Protein 1WMA (pdb70)

Foldseek 3Di:
DFFAEAEFEPCLFFLNVLLQLVCQVVPRGAYEYEEQDVVSSVVSQVVSVVVVGHHHYAYADLLDLVRLVVVLVVCCVPPVAHAEYEADDFAADDPPDPDQPLVRLVVRLSCLQVSSVSNCVRHVVRHFFLGEYEYEFAVLLVVQLVQFPPVVVCQLPDLPHALVNLVVVSVVLSVCVVVVCNVVVGGDPDSSNVSSSNRLSVQLNVLVVCCVPVPVSQYAYHYEYLAFEDTPRRHDVTDHYSNSSNVLRSCRRPPPGPDPDDHSFYDYPVDGDDD

Solvent-accessible surface area: 12894 Å² total; per-residue (Å²): 171,52,100,93,0,0,0,0,2,25,0,30,110,21,26,0,16,1,0,0,32,36,0,31,144,116,25,92,33,38,5,0,0,0,0,152,51,74,96,155,0,95,61,3,14,112,87,0,83,97,70,64,22,94,10,86,54,38,61,5,36,11,62,68,76,146,12,0,104,52,0,57,53,32,0,129,183,88,20,56,0,0,13,4,0,0,8,21,20,26,44,34,60,112,150,96,50,128,39,76,78,51,62,29,0,72,46,3,2,103,12,1,0,38,1,7,55,36,0,1,79,21,0,28,100,22,5,56,78,64,0,8,1,0,0,10,3,10,65,95,0,40,180,6,2,166,74,6,25,107,118,12,35,126,93,0,90,30,141,111,11,53,17,115,99,0,28,40,25,0,64,75,0,16,104,4,10,141,138,68,34,22,107,184,79,13,6,7,68,56,7,49,0,0,0,8,0,0,3,1,1,0,1,56,4,12,4,68,64,19,65,102,133,64,173,62,39,126,14,12,0,1,1,0,6,10,23,140,5,93,27,98,75,42,15,110,174,4,98,34,22,40,89,80,0,0,85,5,0,10,72,2,1,54,9,70,94,124,25,168,27,22,46,12,62,5,0,15,85,109,169,82,65,144,24

Sequence (275 aa):
SGIHVALVTGGNKGIGLAIVRDLCRLFSGDVVLTARDVTTRGQAAVQQLQAEGLSPRFHQLDIDDLQSIRALRDFLRKEYGGLDVLVNNAGIAFKKVVAADDPTPFHIQAEVTMKTNFFGTRDVCTELLPLIKPQGRVVNVSSIMSVRRALKSCSPELQQKFRSETITEEELVGLMNKFVEDTKKGVHQKEGWPSSAYGVTKIGVTVLSRIHARRKKLLSSEEQQRRKKGDKILLNACCPGWVRTDMAGPKATKSPEEGAETPVYLALLPPPDDAAEEGGPHGQFVSEKRVEQW

Organism: Homo sapiens (NCBI:txid9606)

Structure (mmCIF, N/CA/C/O backbone):
data_1WMA
#
_entry.id   1WMA
#
_cell.length_a   54.450
_cell.length_b   55.350
_cell.length_c   95.930
_cell.angle_alpha   90.00
_cell.angle_beta   90.00
_cell.angle_gamma   90.00
#
_symmetry.space_group_name_H-M   'P 21 21 21'
#
loop_
_entity.id
_entity.type
_entity.pdbx_description
1 polymer 'Carbonyl reductase [NADPH] 1'
2 non-polymer 'SULFATE ION'
3 non-polymer 3-(4-AMINO-1-TERT-BUTYL-1H-PYRAZOLO[3,4-D]PYRIMIDIN-3-YL)PHENOL
4 non-polymer 'NADPH DIHYDRO-NICOTINAMIDE-ADENINE-DINUCLEOTIDE PHOSPHATE'
5 non-polymer 3,6,9,12,15,18,21,24-OCTAOXAHEXACOSAN-1-OL
6 non-polymer 3,6,9,12,15,18-HEXAOXAICOSANE-1,20-DIOL
7 water water
#
loop_
_atom_site.group_PDB
_atom_site.id
_atom_site.type_symbol
_atom_site.label_atom_id
_atom_site.label_alt_id
_atom_site.label_comp_id
_atom_site.label_asym_id
_atom_site.label_entity_id
_atom_site.label_seq_id
_atom_site.pdbx_PDB_ins_code
_atom_site.Cartn_x
_atom_site.Cartn_y
_atom_site.Cartn_z
_atom_site.occupancy
_atom_site.B_iso_or_equiv
_atom_site.auth_seq_id
_atom_site.auth_comp_id
_atom_site.auth_asym_id
_atom_site.auth_atom_id
_atom_site.pdbx_PDB_model_num
ATOM 1 N N . SER A 1 2 ? -4.313 0.220 22.485 1.00 38.25 2 SER A N 1
ATOM 2 C CA . SER A 1 2 ? -5.270 1.257 22.104 1.00 26.66 2 SER A CA 1
ATOM 3 C C . SER A 1 2 ? -4.798 2.643 22.471 1.00 22.67 2 SER A C 1
ATOM 4 O O . SER A 1 2 ? -5.476 3.541 21.973 1.00 24.40 2 SER A O 1
ATOM 7 N N . GLY A 1 3 ? -3.778 2.865 23.307 1.00 20.57 3 GLY A N 1
ATOM 8 C CA . GLY A 1 3 ? -3.423 4.238 23.697 1.00 20.81 3 GLY A CA 1
ATOM 9 C C . GLY A 1 3 ? -2.971 5.122 22.568 1.00 15.40 3 GLY A C 1
ATOM 10 O O . GLY A 1 3 ? -2.586 4.610 21.510 1.00 13.84 3 GLY A O 1
ATOM 11 N N . ILE A 1 4 ? -2.964 6.442 22.717 1.00 13.51 4 ILE A N 1
ATOM 12 C CA . ILE A 1 4 ? -2.485 7.312 21.655 1.00 12.14 4 ILE A CA 1
ATOM 13 C C . ILE A 1 4 ? -1.039 6.968 21.297 1.00 11.41 4 ILE A C 1
ATOM 14 O O . ILE A 1 4 ? -0.198 6.635 22.151 1.00 11.39 4 ILE A O 1
ATOM 19 N N . HIS A 1 5 ? -0.771 6.973 20.000 1.00 8.93 5 HIS A N 1
ATOM 20 C CA . HIS A 1 5 ? 0.590 6.686 19.507 1.00 8.51 5 HIS A CA 1
ATOM 21 C C . HIS A 1 5 ? 1.429 7.948 19.599 1.00 7.37 5 HIS A C 1
ATOM 22 O O . HIS A 1 5 ? 0.914 9.061 19.610 1.00 7.84 5 HIS A O 1
ATOM 29 N N . VAL A 1 6 ? 2.767 7.792 19.670 1.00 7.29 6 VAL A N 1
ATOM 30 C CA . VAL A 1 6 ? 3.662 8.935 19.780 1.00 6.62 6 VAL A CA 1
ATOM 31 C C . VAL A 1 6 ? 4.931 8.715 18.968 1.00 6.29 6 VAL A C 1
ATOM 32 O O . VAL A 1 6 ? 5.533 7.614 19.010 1.00 7.04 6 VAL A O 1
ATOM 36 N N . ALA A 1 7 ? 5.322 9.768 18.263 1.00 6.31 7 ALA A N 1
ATOM 37 C CA . ALA A 1 7 ? 6.575 9.835 17.504 1.00 5.75 7 ALA A CA 1
ATOM 38 C C . ALA A 1 7 ? 7.438 10.957 18.068 1.00 5.73 7 ALA A C 1
ATOM 39 O O . ALA A 1 7 ? 6.918 11.968 18.525 1.00 7.47 7 ALA A O 1
ATOM 41 N N . LEU A 1 8 ? 8.743 10.778 17.986 1.00 5.93 8 LEU A N 1
ATOM 42 C CA . LEU A 1 8 ? 9.666 11.800 18.532 1.00 6.13 8 LEU A CA 1
ATOM 43 C C . LEU A 1 8 ? 10.878 11.927 17.619 1.00 4.85 8 LEU A C 1
ATOM 44 O O . LEU A 1 8 ? 11.419 10.950 17.124 1.00 5.92 8 LEU A O 1
ATOM 49 N N . VAL A 1 9 ? 11.310 13.193 17.469 1.00 5.44 9 VAL A N 1
ATOM 50 C CA . VAL A 1 9 ? 12.485 13.532 16.657 1.00 4.86 9 VAL A CA 1
ATOM 51 C C . VAL A 1 9 ? 13.494 14.240 17.531 1.00 4.84 9 VAL A C 1
ATOM 52 O O . VAL A 1 9 ? 13.150 15.214 18.197 1.00 5.82 9 VAL A O 1
ATOM 56 N N . THR A 1 10 ? 14.752 13.775 17.494 1.00 5.30 10 THR A N 1
ATOM 57 C CA . THR A 1 10 ? 15.857 14.471 18.143 1.00 5.18 10 THR A CA 1
ATOM 58 C C . THR A 1 10 ? 16.446 15.504 17.179 1.00 5.41 10 THR A C 1
ATOM 59 O O . THR A 1 10 ? 16.428 15.358 15.948 1.00 5.38 10 THR A O 1
ATOM 63 N N . GLY A 1 11 ? 16.964 16.621 17.716 1.00 5.48 11 GLY A N 1
ATOM 64 C CA . GLY A 1 11 ? 17.447 17.701 16.857 1.00 5.27 11 GLY A CA 1
ATOM 65 C C . GLY A 1 11 ? 16.357 18.225 15.956 1.00 4.83 11 GLY A C 1
ATOM 66 O O . GLY A 1 11 ? 16.528 18.364 14.731 1.00 5.77 11 GLY A O 1
ATOM 67 N N . GLY A 1 12 ? 15.210 18.584 16.547 1.00 5.42 12 GLY A N 1
ATOM 68 C CA . GLY A 1 12 ? 14.026 18.956 15.786 1.00 5.93 12 GLY A CA 1
ATOM 69 C C . GLY A 1 12 ? 13.768 20.419 15.565 1.00 5.52 12 GLY A C 1
ATOM 70 O O . GLY A 1 12 ? 12.781 20.783 14.941 1.00 6.35 12 GLY A O 1
ATOM 71 N N . ASN A 1 13 ? 14.634 21.306 16.087 1.00 6.02 13 ASN A N 1
ATOM 72 C CA . ASN A 1 13 ? 14.335 22.731 16.014 1.00 5.68 13 ASN A CA 1
ATOM 73 C C . ASN A 1 13 ? 14.678 23.339 14.681 1.00 5.82 13 ASN A C 1
ATOM 74 O O . ASN A 1 13 ? 14.204 24.455 14.419 1.00 7.10 13 ASN A O 1
ATOM 79 N N . LYS A 1 14 ? 15.512 22.724 13.856 1.00 5.85 14 LYS A N 1
ATOM 80 C CA . LYS A 1 14 ? 15.896 23.321 12.573 1.00 5.77 14 LYS A CA 1
ATOM 81 C C . LYS A 1 14 ? 16.335 22.208 11.636 1.00 5.91 14 LYS A C 1
ATOM 82 O O . LYS A 1 14 ? 16.405 21.012 12.016 1.00 6.16 14 LYS A O 1
ATOM 88 N N . GLY A 1 15 ? 16.664 22.577 10.401 1.00 5.76 15 GLY A N 1
ATOM 89 C CA . GLY A 1 15 ? 17.245 21.658 9.459 1.00 5.55 15 GLY A CA 1
ATOM 90 C C . GLY A 1 15 ? 16.337 20.514 9.103 1.00 5.58 15 GLY A C 1
ATOM 91 O O . GLY A 1 15 ? 15.093 20.641 9.038 1.00 6.54 15 GLY A O 1
ATOM 92 N N . ILE A 1 16 ? 16.943 19.358 8.814 1.00 5.84 16 ILE A N 1
ATOM 93 C CA . ILE A 1 16 ? 16.169 18.165 8.442 1.00 5.42 16 ILE A CA 1
ATOM 94 C C . ILE A 1 16 ? 15.209 17.768 9.544 1.00 4.95 16 ILE A C 1
ATOM 95 O O . ILE A 1 16 ? 14.082 17.350 9.277 1.00 5.88 16 ILE A O 1
ATOM 100 N N . GLY A 1 17 ? 15.663 17.840 10.772 1.00 5.40 17 GLY A N 1
ATOM 101 C CA . GLY A 1 17 ? 14.813 17.416 11.904 1.00 5.40 17 GLY A CA 1
ATOM 102 C C . GLY A 1 17 ? 13.490 18.161 11.957 1.00 5.08 17 GLY A C 1
ATOM 103 O O . GLY A 1 17 ? 12.445 17.551 12.183 1.00 5.68 17 GLY A O 1
ATOM 104 N N . LEU A 1 18 ? 13.515 19.467 11.765 1.00 5.53 18 LEU A N 1
ATOM 105 C CA . LEU A 1 18 ? 12.287 20.265 11.734 1.00 5.10 18 LEU A CA 1
ATOM 106 C C . LEU A 1 18 ? 11.355 19.783 10.627 1.00 5.36 18 LEU A C 1
ATOM 107 O O . LEU A 1 18 ? 10.147 19.631 10.820 1.00 5.83 18 LEU A O 1
ATOM 112 N N . ALA A 1 19 ? 11.950 19.565 9.433 1.00 5.50 19 ALA A N 1
ATOM 113 C CA . ALA A 1 19 ? 11.137 19.106 8.320 1.00 5.66 19 ALA A CA 1
ATOM 114 C C . ALA A 1 19 ? 10.525 17.733 8.578 1.00 5.22 19 ALA A C 1
ATOM 115 O O . ALA A 1 19 ? 9.387 17.456 8.193 1.00 5.92 19 ALA A O 1
ATOM 117 N N . ILE A 1 20 ? 11.256 16.853 9.257 1.00 5.67 20 ILE A N 1
ATOM 118 C CA . ILE A 1 20 ? 10.728 15.555 9.647 1.00 5.41 20 ILE A CA 1
ATOM 119 C C . ILE A 1 20 ? 9.561 15.743 10.611 1.00 5.68 20 ILE A C 1
ATOM 120 O O . ILE A 1 20 ? 8.500 15.116 10.452 1.00 5.98 20 ILE A O 1
ATOM 125 N N . VAL A 1 21 ? 9.728 16.608 11.612 1.00 5.73 21 VAL A N 1
ATOM 126 C CA . VAL A 1 21 ? 8.622 16.858 12.560 1.00 5.82 21 VAL A CA 1
ATOM 127 C C . VAL A 1 21 ? 7.378 17.330 11.803 1.00 5.66 21 VAL A C 1
ATOM 128 O O . VAL A 1 21 ? 6.269 16.837 12.037 1.00 5.62 21 VAL A O 1
ATOM 132 N N . ARG A 1 22 ? 7.545 18.276 10.883 1.00 5.55 22 ARG A N 1
ATOM 133 C CA . ARG A 1 22 ? 6.414 18.803 10.159 1.00 5.89 22 ARG A CA 1
ATOM 134 C C . ARG A 1 22 ? 5.674 17.722 9.398 1.00 6.47 22 ARG A C 1
ATOM 135 O O . ARG A 1 22 ? 4.443 17.699 9.392 1.00 6.95 22 ARG A O 1
ATOM 143 N N . ASP A 1 23 ? 6.428 16.852 8.724 1.00 5.67 23 ASP A N 1
ATOM 144 C CA . ASP A 1 23 ? 5.786 15.793 7.968 1.00 5.96 23 ASP A CA 1
ATOM 145 C C . ASP A 1 23 ? 5.103 14.757 8.878 1.00 5.79 23 ASP A C 1
ATOM 146 O O . ASP A 1 23 ? 4.010 14.296 8.552 1.00 6.50 23 ASP A O 1
ATOM 151 N N . LEU A 1 24 ? 5.750 14.408 9.995 1.00 6.14 24 LEU A N 1
ATOM 152 C CA . LEU A 1 24 ? 5.066 13.529 10.928 1.00 5.89 24 LEU A CA 1
ATOM 153 C C . LEU A 1 24 ? 3.823 14.174 11.504 1.00 5.93 24 LEU A C 1
ATOM 154 O O . LEU A 1 24 ? 2.813 13.463 11.699 1.00 6.42 24 LEU A O 1
ATOM 159 N N . CYS A 1 25 ? 3.803 15.481 11.736 1.00 5.49 25 CYS A N 1
ATOM 160 C CA . CYS A 1 25 ? 2.566 16.087 12.212 1.00 6.08 25 CYS A CA 1
ATOM 161 C C . CYS A 1 25 ? 1.415 15.818 11.251 1.00 7.07 25 CYS A C 1
ATOM 162 O O . CYS A 1 25 ? 0.283 15.606 11.698 1.00 8.51 25 CYS A O 1
ATOM 165 N N . ARG A 1 26 ? 1.688 15.844 9.941 1.00 6.96 26 ARG A N 1
ATOM 166 C CA . ARG A 1 26 ? 0.615 15.609 8.997 1.00 7.30 26 ARG A CA 1
ATOM 167 C C . ARG A 1 26 ? 0.352 14.123 8.727 1.00 7.24 26 ARG A C 1
ATOM 168 O O . ARG A 1 26 ? -0.777 13.771 8.378 1.00 11.80 26 ARG A O 1
ATOM 176 N N . LEU A 1 27 ? 1.364 13.255 8.811 1.00 7.26 27 LEU A N 1
ATOM 177 C CA . LEU A 1 27 ? 1.261 11.884 8.347 1.00 7.89 27 LEU A CA 1
ATOM 178 C C . LEU A 1 27 ? 1.250 10.831 9.413 1.00 8.18 27 LEU A C 1
ATOM 179 O O . LEU A 1 27 ? 0.879 9.668 9.141 1.00 11.85 27 LEU A O 1
ATOM 184 N N . PHE A 1 28 ? 1.693 11.150 10.624 1.00 6.81 28 PHE A N 1
ATOM 185 C CA . PHE A 1 28 ? 1.734 10.166 11.714 1.00 6.94 28 PHE A CA 1
ATOM 186 C C . PHE A 1 28 ? 0.432 10.226 12.506 1.00 6.89 28 PHE A C 1
ATOM 187 O O . PHE A 1 28 ? 0.001 11.325 12.912 1.00 8.07 28 PHE A O 1
ATOM 195 N N . SER A 1 29 ? -0.211 9.083 12.707 1.00 7.75 29 SER A N 1
ATOM 196 C CA . SER A 1 29 ? -1.465 9.029 13.446 1.00 8.51 29 SER A CA 1
ATOM 197 C C . SER A 1 29 ? -1.233 8.981 14.948 1.00 8.36 29 SER A C 1
ATOM 198 O O . SER A 1 29 ? -1.170 7.926 15.542 1.00 13.38 29 SER A O 1
ATOM 201 N N . GLY A 1 30 ? -1.101 10.135 15.551 1.00 7.79 30 GLY A N 1
ATOM 202 C CA . GLY A 1 30 ? -0.824 10.289 16.975 1.00 7.65 30 GLY A CA 1
ATOM 203 C C . GLY A 1 30 ? -0.045 11.553 17.248 1.00 7.36 30 GLY A C 1
ATOM 204 O O . GLY A 1 30 ? 0.073 12.416 16.371 1.00 9.10 30 GLY A O 1
ATOM 205 N N . ASP A 1 31 ? 0.472 11.633 18.482 1.00 6.80 31 ASP A N 1
ATOM 206 C CA . ASP A 1 31 ? 1.216 12.852 18.862 1.00 6.88 31 ASP A CA 1
ATOM 207 C C . ASP A 1 31 ? 2.601 12.821 18.247 1.00 5.91 31 ASP A C 1
ATOM 208 O O . ASP A 1 31 ? 3.201 11.738 18.072 1.00 7.35 31 ASP A O 1
ATOM 216 N N . VAL A 1 32 ? 3.140 14.001 17.977 1.00 5.98 32 VAL A N 1
ATOM 217 C CA . VAL A 1 32 ? 4.494 14.170 17.511 1.00 5.80 32 VAL A CA 1
ATOM 218 C C . VAL A 1 32 ? 5.223 15.124 18.429 1.00 5.82 32 VAL A C 1
ATOM 219 O O . VAL A 1 32 ? 4.764 16.241 18.660 1.00 7.16 32 VAL A O 1
ATOM 223 N N . VAL A 1 33 ? 6.352 14.639 18.973 1.00 6.12 33 VAL A N 1
ATOM 224 C CA . VAL A 1 33 ? 7.150 15.413 19.924 1.00 5.91 33 VAL A CA 1
ATOM 225 C C . VAL A 1 33 ? 8.403 15.962 19.243 1.00 5.49 33 VAL A C 1
ATOM 226 O O . VAL A 1 33 ? 9.279 15.207 18.839 1.00 6.33 33 VAL A O 1
ATOM 230 N N . LEU A 1 34 ? 8.428 17.267 19.080 1.00 5.40 34 LEU A N 1
ATOM 231 C CA . LEU A 1 34 ? 9.633 18.003 18.685 1.00 5.40 34 LEU A CA 1
ATOM 232 C C . LEU A 1 34 ? 10.518 18.086 19.903 1.00 5.14 34 LEU A C 1
ATOM 233 O O . LEU A 1 34 ? 10.048 18.572 20.947 1.00 6.73 34 LEU A O 1
ATOM 238 N N . THR A 1 35 ? 11.778 17.636 19.808 1.00 5.56 35 THR A N 1
ATOM 239 C CA . THR A 1 35 ? 12.718 17.844 20.902 1.00 5.67 35 THR A CA 1
ATOM 240 C C . THR A 1 35 ? 13.871 18.719 20.425 1.00 5.20 35 THR A C 1
ATOM 241 O O . THR A 1 35 ? 14.186 18.785 19.243 1.00 6.27 35 THR A O 1
ATOM 245 N N . ALA A 1 36 ? 14.498 19.400 21.400 1.00 5.98 36 ALA A N 1
ATOM 246 C CA . ALA A 1 36 ? 15.596 20.283 21.093 1.00 5.96 36 ALA A CA 1
ATOM 247 C C . ALA A 1 36 ? 16.443 20.457 22.345 1.00 5.56 36 ALA A C 1
ATOM 248 O O . ALA A 1 36 ? 15.899 20.439 23.458 1.00 6.25 36 ALA A O 1
ATOM 250 N N . ARG A 1 37 ? 17.740 20.646 22.186 1.00 5.41 37 ARG A N 1
ATOM 251 C CA . ARG A 1 37 ? 18.601 20.822 23.351 1.00 5.63 37 ARG A CA 1
ATOM 252 C C . ARG A 1 37 ? 18.411 22.219 23.965 1.00 5.67 37 ARG A C 1
ATOM 253 O O . ARG A 1 37 ? 18.549 22.366 25.169 1.00 6.08 37 ARG A O 1
ATOM 261 N N . ASP A 1 38 ? 18.143 23.204 23.129 1.00 6.31 38 ASP A N 1
ATOM 262 C CA . ASP A 1 38 ? 17.918 24.581 23.528 1.00 6.11 38 ASP A CA 1
ATOM 263 C C . ASP A 1 38 ? 16.420 24.806 23.619 1.00 5.70 38 ASP A C 1
ATOM 264 O O . ASP A 1 38 ? 15.718 24.764 22.609 1.00 6.57 38 ASP A O 1
ATOM 269 N N . VAL A 1 39 ? 15.907 25.021 24.840 1.00 6.11 39 VAL A N 1
ATOM 270 C CA . VAL A 1 39 ? 14.463 25.152 25.046 1.00 6.53 39 VAL A CA 1
ATOM 271 C C . VAL A 1 39 ? 13.896 26.339 24.307 1.00 6.85 39 VAL A C 1
ATOM 272 O O . VAL A 1 39 ? 12.748 26.274 23.837 1.00 8.77 39 VAL A O 1
ATOM 279 N N A THR A 1 40 ? 14.677 27.412 24.216 0.50 6.71 40 THR A N 1
ATOM 280 N N B THR A 1 40 ? 14.615 27.461 24.173 0.50 7.55 40 THR A N 1
ATOM 281 C CA A THR A 1 40 ? 14.218 28.606 23.497 0.50 7.62 40 THR A CA 1
ATOM 282 C CA B THR A 1 40 ? 14.004 28.579 23.432 0.50 7.18 40 THR A CA 1
ATOM 283 C C A THR A 1 40 ? 14.060 28.307 22.015 0.50 7.16 40 THR A C 1
ATOM 284 C C B THR A 1 40 ? 13.989 28.288 21.936 0.50 6.42 40 THR A C 1
ATOM 285 O O A THR A 1 40 ? 13.024 28.628 21.405 0.50 9.90 40 THR A O 1
ATOM 286 O O B THR A 1 40 ? 12.991 28.628 21.272 0.50 6.34 40 THR A O 1
ATOM 293 N N . ARG A 1 41 ? 15.023 27.664 21.393 1.00 7.12 41 ARG A N 1
ATOM 294 C CA . ARG A 1 41 ? 14.952 27.325 19.955 1.00 6.86 41 ARG A CA 1
ATOM 295 C C . ARG A 1 41 ? 13.889 26.299 19.702 1.00 6.46 41 ARG A C 1
ATOM 296 O O . ARG A 1 41 ? 13.191 26.355 18.677 1.00 6.63 41 ARG A O 1
ATOM 304 N N . GLY A 1 42 ? 13.701 25.347 20.607 1.00 6.74 42 GLY A N 1
ATOM 305 C CA . GLY A 1 42 ? 12.670 24.350 20.458 1.00 6.76 42 GLY A CA 1
ATOM 306 C C . GLY A 1 42 ? 11.288 24.934 20.511 1.00 7.16 42 GLY A C 1
ATOM 307 O O . GLY A 1 42 ? 10.433 24.625 19.664 1.00 7.59 42 GLY A O 1
ATOM 308 N N . GLN A 1 43 ? 11.026 25.800 21.492 1.00 7.33 43 GLN A N 1
ATOM 309 C CA . GLN A 1 43 ? 9.725 26.468 21.565 1.00 7.29 43 GLN A CA 1
ATOM 310 C C . GLN A 1 43 ? 9.463 27.363 20.387 1.00 7.34 43 GLN A C 1
ATOM 311 O O . GLN A 1 43 ? 8.330 27.448 19.898 1.00 8.41 43 GLN A O 1
ATOM 321 N N . ALA A 1 44 ? 10.486 28.032 19.878 1.00 7.41 44 ALA A N 1
ATOM 322 C CA . ALA A 1 44 ? 10.304 28.863 18.681 1.00 7.65 44 ALA A CA 1
ATOM 323 C C . ALA A 1 44 ? 9.916 28.020 17.499 1.00 7.75 44 ALA A C 1
ATOM 324 O O . ALA A 1 44 ? 9.090 28.426 16.684 1.00 8.82 44 ALA A O 1
ATOM 326 N N . ALA A 1 45 ? 10.521 26.827 17.376 1.00 7.04 45 ALA A N 1
ATOM 327 C CA . ALA A 1 45 ? 10.189 25.963 16.249 1.00 7.36 45 ALA A CA 1
ATOM 328 C C . ALA A 1 45 ? 8.763 25.454 16.368 1.00 7.12 45 ALA A C 1
ATOM 329 O O . ALA A 1 45 ? 8.046 25.364 15.371 1.00 7.83 45 ALA A O 1
ATOM 331 N N . VAL A 1 46 ? 8.301 25.098 17.556 1.00 7.60 46 VAL A N 1
ATOM 332 C CA . VAL A 1 46 ? 6.929 24.682 17.771 1.00 7.45 46 VAL A CA 1
ATOM 333 C C . VAL A 1 46 ? 6.005 25.828 17.409 1.00 8.57 46 VAL A C 1
ATOM 334 O O . VAL A 1 46 ? 4.998 25.632 16.735 1.00 9.31 46 VAL A O 1
ATOM 338 N N . GLN A 1 47 ? 6.341 27.081 17.793 1.00 8.95 47 GLN A N 1
ATOM 339 C CA . GLN A 1 47 ? 5.489 28.209 17.435 1.00 11.19 47 GLN A CA 1
ATOM 340 C C . GLN A 1 47 ? 5.408 28.390 15.912 1.00 11.98 47 GLN A C 1
ATOM 341 O O . GLN A 1 47 ? 4.345 28.703 15.353 1.00 13.65 47 GLN A O 1
ATOM 351 N N . GLN A 1 48 ? 6.521 28.165 15.215 1.00 10.61 48 GLN A N 1
ATOM 352 C CA . GLN A 1 48 ? 6.551 28.231 13.760 1.00 12.65 48 GLN A CA 1
ATOM 353 C C . GLN A 1 48 ? 5.589 27.220 13.169 1.00 10.63 48 GLN A C 1
ATOM 354 O O . GLN A 1 48 ? 4.768 27.511 12.285 1.00 11.83 48 GLN A O 1
ATOM 360 N N . LEU A 1 49 ? 5.639 25.966 13.648 1.00 9.00 49 LEU A N 1
ATOM 361 C CA . LEU A 1 49 ? 4.760 24.939 13.135 1.00 8.25 49 LEU A CA 1
ATOM 362 C C . LEU A 1 49 ? 3.325 25.217 13.493 1.00 8.60 49 LEU A C 1
ATOM 363 O O . LEU A 1 49 ? 2.404 24.917 12.723 1.00 9.32 49 LEU A O 1
ATOM 368 N N . GLN A 1 50 ? 3.063 25.806 14.673 1.00 9.46 50 GLN A N 1
ATOM 369 C CA . GLN A 1 50 ? 1.687 26.216 15.001 1.00 10.42 50 GLN A CA 1
ATOM 370 C C . GLN A 1 50 ? 1.186 27.270 14.030 1.00 11.37 50 GLN A C 1
ATOM 371 O O . GLN A 1 50 ? -0.009 27.226 13.670 1.00 12.22 50 GLN A O 1
ATOM 377 N N . ALA A 1 51 ? 2.044 28.203 13.595 1.00 11.96 51 ALA A N 1
ATOM 378 C CA . ALA A 1 51 ? 1.607 29.225 12.622 1.00 13.36 51 ALA A CA 1
ATOM 379 C C . ALA A 1 51 ? 1.281 28.562 11.288 1.00 12.51 51 ALA A C 1
ATOM 380 O O . ALA A 1 51 ? 0.527 29.161 10.513 1.00 16.24 51 ALA A O 1
ATOM 382 N N . GLU A 1 52 ? 1.771 27.357 11.039 1.00 11.08 52 GLU A N 1
ATOM 383 C CA . GLU A 1 52 ? 1.463 26.587 9.837 1.00 11.62 52 GLU A CA 1
ATOM 384 C C . GLU A 1 52 ? 0.215 25.729 10.032 1.00 11.84 52 GLU A C 1
ATOM 385 O O . GLU A 1 52 ? -0.192 25.010 9.110 1.00 13.54 52 GLU A O 1
ATOM 391 N N . GLY A 1 53 ? -0.390 25.746 11.226 1.00 11.99 53 GLY A N 1
ATOM 392 C CA . GLY A 1 53 ? -1.592 24.992 11.519 1.00 12.51 53 GLY A CA 1
ATOM 393 C C . GLY A 1 53 ? -1.370 23.657 12.175 1.00 11.19 53 GLY A C 1
ATOM 394 O O . GLY A 1 53 ? -2.338 22.880 12.284 1.00 13.78 53 GLY A O 1
ATOM 395 N N . LEU A 1 54 ? -0.181 23.353 12.655 1.00 9.46 54 LEU A N 1
ATOM 396 C CA . LEU A 1 54 ? 0.196 22.063 13.179 1.00 8.80 54 LEU A CA 1
ATOM 397 C C . LEU A 1 54 ? 0.375 22.127 14.695 1.00 9.59 54 LEU A C 1
ATOM 398 O O . LEU A 1 54 ? 0.493 23.218 15.241 1.00 10.82 54 LEU A O 1
ATOM 403 N N . SER A 1 55 ? 0.358 20.959 15.333 1.00 9.31 55 SER A N 1
ATOM 404 C CA . SER A 1 55 ? 0.313 20.914 16.797 1.00 9.76 55 SER A CA 1
ATOM 405 C C . SER A 1 55 ? 1.285 19.934 17.405 1.00 8.30 55 SER A C 1
ATOM 406 O O . SER A 1 55 ? 0.943 19.007 18.173 1.00 9.84 55 SER A O 1
ATOM 409 N N . PRO A 1 56 ? 2.593 20.134 17.144 1.00 7.72 56 PRO A N 1
ATOM 410 C CA . PRO A 1 56 ? 3.576 19.280 17.795 1.00 7.75 56 PRO A CA 1
ATOM 411 C C . PRO A 1 56 ? 3.639 19.559 19.291 1.00 7.71 56 PRO A C 1
ATOM 412 O O . PRO A 1 56 ? 3.432 20.705 19.721 1.00 9.83 56 PRO A O 1
ATOM 416 N N . ARG A 1 57 ? 3.979 18.534 20.026 1.00 7.60 57 ARG A N 1
ATOM 417 C CA . ARG A 1 57 ? 4.346 18.689 21.447 1.00 7.78 57 ARG A CA 1
ATOM 418 C C . ARG A 1 57 ? 5.804 19.068 21.516 1.00 7.16 57 ARG A C 1
ATOM 419 O O . ARG A 1 57 ? 6.540 18.886 20.535 1.00 8.32 57 ARG A O 1
ATOM 427 N N . PHE A 1 58 ? 6.296 19.536 22.648 1.00 8.64 58 PHE A N 1
ATOM 428 C CA . PHE A 1 58 ? 7.685 19.842 22.850 1.00 8.29 58 PHE A CA 1
ATOM 429 C C . PHE A 1 58 ? 8.202 19.110 24.074 1.00 7.62 58 PHE A C 1
ATOM 430 O O . PHE A 1 58 ? 7.548 19.069 25.123 1.00 8.89 58 PHE A O 1
ATOM 438 N N . HIS A 1 59 ? 9.440 18.616 23.980 1.00 5.80 59 HIS A N 1
ATOM 439 C CA . HIS A 1 59 ? 10.176 18.256 25.166 1.00 6.44 59 HIS A CA 1
ATOM 440 C C . HIS A 1 59 ? 11.656 18.559 24.950 1.00 5.73 59 HIS A C 1
ATOM 441 O O . HIS A 1 59 ? 12.168 18.291 23.869 1.00 6.75 59 HIS A O 1
ATOM 448 N N . GLN A 1 60 ? 12.326 19.054 25.967 1.00 6.36 60 GLN A N 1
ATOM 449 C CA . GLN A 1 60 ? 13.749 19.298 25.865 1.00 6.41 60 GLN A CA 1
ATOM 450 C C . GLN A 1 60 ? 14.487 17.982 25.753 1.00 5.88 60 GLN A C 1
ATOM 451 O O . GLN A 1 60 ? 14.143 16.974 26.384 1.00 6.49 60 GLN A O 1
ATOM 457 N N . LEU A 1 61 ? 15.574 17.987 24.952 1.00 5.64 61 LEU A N 1
ATOM 458 C CA . LEU A 1 61 ? 16.491 16.861 24.888 1.00 5.35 61 LEU A CA 1
ATOM 459 C C . LEU A 1 61 ? 17.826 17.273 24.338 1.00 5.23 61 LEU A C 1
ATOM 460 O O . LEU A 1 6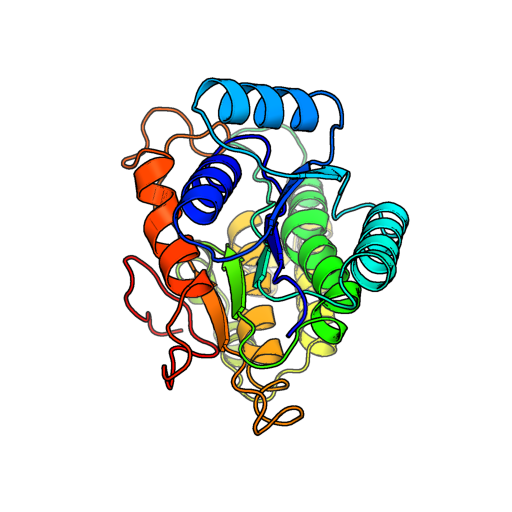1 ? 17.912 17.730 23.190 1.00 5.56 61 LEU A O 1
ATOM 465 N N . ASP A 1 62 ? 18.875 17.070 25.133 1.00 5.13 62 ASP A N 1
ATOM 466 C CA . ASP A 1 62 ? 20.258 17.180 24.694 1.00 5.35 62 ASP A CA 1
ATOM 467 C C . ASP A 1 62 ? 20.833 15.755 24.775 1.00 5.15 62 ASP A C 1
ATOM 468 O O . ASP A 1 62 ? 20.898 15.203 25.878 1.00 5.83 62 ASP A O 1
ATOM 473 N N . ILE A 1 63 ? 21.174 15.193 23.622 1.00 5.00 63 ILE A N 1
ATOM 474 C CA . ILE A 1 63 ? 21.599 13.779 23.602 1.00 5.45 63 ILE A CA 1
ATOM 475 C C . ILE A 1 63 ? 22.961 13.584 24.250 1.00 5.36 63 ILE A C 1
ATOM 476 O O . ILE A 1 63 ? 23.350 12.436 24.461 1.00 6.19 63 ILE A O 1
ATOM 481 N N . ASP A 1 64 ? 23.659 14.674 24.560 1.00 5.90 64 ASP A N 1
ATOM 482 C CA . ASP A 1 64 ? 24.942 14.624 25.241 1.00 6.29 64 ASP A CA 1
ATOM 483 C C . ASP A 1 64 ? 24.823 14.780 26.755 1.00 6.22 64 ASP A C 1
ATOM 484 O O . ASP A 1 64 ? 25.837 14.780 27.441 1.00 7.79 64 ASP A O 1
ATOM 489 N N . ASP A 1 65 ? 23.616 14.900 27.287 1.00 6.51 65 ASP A N 1
ATOM 490 C CA . ASP A 1 65 ? 23.361 15.029 28.740 1.00 5.91 65 ASP A CA 1
ATOM 491 C C . ASP A 1 65 ? 22.509 13.836 29.147 1.00 5.79 65 ASP A C 1
ATOM 492 O O . ASP A 1 65 ? 21.299 13.805 28.862 1.00 6.56 65 ASP A O 1
ATOM 497 N N . LEU A 1 66 ? 23.096 12.876 29.853 1.00 6.87 66 LEU A N 1
ATOM 498 C CA . LEU A 1 66 ? 22.342 11.684 30.217 1.00 8.01 66 LEU A CA 1
ATOM 499 C C . LEU A 1 66 ? 21.137 11.977 31.069 1.00 7.49 66 LEU A C 1
ATOM 500 O O . LEU A 1 66 ? 20.120 11.282 31.032 1.00 8.10 66 LEU A O 1
ATOM 508 N N . GLN A 1 67 ? 21.215 13.037 31.906 1.00 7.22 67 GLN A N 1
ATOM 509 C CA . GLN A 1 67 ? 20.045 13.394 32.711 1.00 7.56 67 GLN A CA 1
ATOM 510 C C . GLN A 1 67 ? 18.910 13.943 31.872 1.00 6.86 67 GLN A C 1
ATOM 511 O O . GLN A 1 67 ? 17.737 13.695 32.201 1.00 7.92 67 GLN A O 1
ATOM 522 N N . SER A 1 68 ? 19.227 14.645 30.799 1.00 6.33 68 SER A N 1
ATOM 523 C CA . SER A 1 68 ? 18.218 15.091 29.824 1.00 6.25 68 SER A CA 1
ATOM 524 C C . SER A 1 68 ? 17.544 13.894 29.166 1.00 5.61 68 SER A C 1
ATOM 525 O O . SER A 1 68 ? 16.315 13.794 29.055 1.00 6.24 68 SER A O 1
ATOM 528 N N . ILE A 1 69 ? 18.342 12.908 28.738 1.00 6.15 69 ILE A N 1
ATOM 529 C CA . ILE A 1 69 ? 17.769 11.713 28.136 1.00 6.11 69 ILE A CA 1
ATOM 530 C C . ILE A 1 69 ? 16.854 10.993 29.110 1.00 6.62 69 ILE A C 1
ATOM 531 O O . ILE A 1 69 ? 15.754 10.560 28.763 1.00 7.15 69 ILE A O 1
ATOM 536 N N . ARG A 1 70 ? 17.332 10.814 30.357 1.00 7.17 70 ARG A N 1
ATOM 537 C CA . ARG A 1 70 ? 16.536 10.053 31.323 1.00 7.66 70 ARG A CA 1
ATOM 538 C C . ARG A 1 70 ? 15.267 10.786 31.659 1.00 7.14 70 ARG A C 1
ATOM 539 O O . ARG A 1 70 ? 14.213 10.150 31.878 1.00 8.03 70 ARG A O 1
ATOM 547 N N . ALA A 1 71 ? 15.276 12.112 31.730 1.00 7.51 71 ALA A N 1
ATOM 548 C CA . ALA A 1 71 ? 14.020 12.838 31.997 1.00 7.71 71 ALA A CA 1
ATOM 549 C C . ALA A 1 71 ? 13.038 12.610 30.878 1.00 7.22 71 ALA A C 1
ATOM 550 O O . ALA A 1 71 ? 11.838 12.468 31.103 1.00 8.28 71 ALA A O 1
ATOM 552 N N . LEU A 1 72 ? 13.523 12.563 29.638 1.00 7.41 72 LEU A N 1
ATOM 553 C CA . LEU A 1 72 ? 12.634 12.303 28.502 1.00 6.72 72 LEU A CA 1
ATOM 554 C C . LEU A 1 72 ? 12.079 10.879 28.566 1.00 6.76 72 LEU A C 1
ATOM 555 O O . LEU A 1 72 ? 10.874 10.669 28.336 1.00 7.65 72 LEU A O 1
ATOM 560 N N . ARG A 1 73 ? 12.918 9.913 28.897 1.00 6.50 73 ARG A N 1
ATOM 561 C CA . ARG A 1 73 ? 12.495 8.520 29.107 1.00 6.78 73 ARG A CA 1
ATOM 562 C C . ARG A 1 73 ? 11.326 8.493 30.092 1.00 7.39 73 ARG A C 1
ATOM 563 O O . ARG A 1 73 ? 10.295 7.841 29.876 1.00 7.73 73 ARG A O 1
ATOM 571 N N . ASP A 1 74 ? 11.519 9.140 31.237 1.00 7.59 74 ASP A N 1
ATOM 572 C CA . ASP A 1 74 ? 10.502 9.103 32.277 1.00 8.25 74 ASP A CA 1
ATOM 573 C C . ASP A 1 74 ? 9.213 9.755 31.819 1.00 9.04 74 ASP A C 1
ATOM 574 O O . ASP A 1 74 ? 8.124 9.230 32.128 1.00 9.85 74 ASP A O 1
ATOM 579 N N . PHE A 1 75 ? 9.312 10.860 31.052 1.00 8.64 75 PHE A N 1
ATOM 580 C CA . PHE A 1 75 ? 8.127 11.517 30.499 1.00 8.55 75 PHE A CA 1
ATOM 581 C C . PHE A 1 75 ? 7.331 10.622 29.579 1.00 8.82 75 PHE A C 1
ATOM 582 O O . PHE A 1 75 ? 6.113 10.521 29.638 1.00 9.25 75 PHE A O 1
ATOM 590 N N . LEU A 1 76 ? 8.092 9.923 28.687 1.00 7.74 76 LEU A N 1
ATOM 591 C CA . LEU A 1 76 ? 7.421 9.023 27.754 1.00 7.73 76 LEU A CA 1
ATOM 592 C C . LEU A 1 76 ? 6.750 7.874 28.467 1.00 8.16 76 LEU A C 1
ATOM 593 O O . LEU A 1 76 ? 5.602 7.516 28.123 1.00 8.92 76 LEU A O 1
ATOM 598 N N . ARG A 1 77 ? 7.441 7.303 29.456 1.00 8.52 77 ARG A N 1
ATOM 599 C CA . ARG A 1 77 ? 6.795 6.239 30.204 1.00 11.35 77 ARG A CA 1
ATOM 600 C C . ARG A 1 77 ? 5.515 6.737 30.873 1.00 11.55 77 ARG A C 1
ATOM 601 O O . ARG A 1 77 ? 4.483 6.050 30.828 1.00 13.01 77 ARG A O 1
ATOM 609 N N . LYS A 1 78 ? 5.564 7.888 31.536 1.00 10.46 78 LYS A N 1
ATOM 610 C CA . LYS A 1 78 ? 4.409 8.415 32.261 1.00 11.95 78 LYS A CA 1
ATOM 611 C C . LYS A 1 78 ? 3.242 8.831 31.400 1.00 12.33 78 LYS A C 1
ATOM 612 O O . LYS A 1 78 ? 2.074 8.538 31.710 1.00 13.74 78 LYS A O 1
ATOM 618 N N . GLU A 1 79 ? 3.572 9.552 30.335 1.00 11.15 79 GLU A N 1
ATOM 619 C CA . GLU A 1 79 ? 2.510 10.137 29.515 1.00 11.04 79 GLU A CA 1
ATOM 620 C C . GLU A 1 79 ? 1.967 9.170 28.477 1.00 11.17 79 GLU A C 1
ATOM 621 O O . GLU A 1 79 ? 0.786 9.228 28.157 1.00 13.47 79 GLU A O 1
ATOM 627 N N . TYR A 1 80 ? 2.765 8.266 27.948 1.00 9.57 80 TYR A N 1
ATOM 628 C CA . TYR A 1 80 ? 2.375 7.414 26.827 1.00 10.21 80 TYR A CA 1
ATOM 629 C C . TYR A 1 80 ? 2.566 5.926 27.089 1.00 9.97 80 TYR A C 1
ATOM 630 O O . TYR A 1 80 ? 2.062 5.108 26.305 1.00 11.84 80 TYR A O 1
ATOM 639 N N . GLY A 1 81 ? 3.309 5.537 28.126 1.00 9.51 81 GLY A N 1
ATOM 640 C CA . GLY A 1 81 ? 3.648 4.165 28.374 1.00 10.95 81 GLY A CA 1
ATOM 641 C C . GLY A 1 81 ? 4.696 3.602 27.477 1.00 10.65 81 GLY A C 1
ATOM 642 O O . GLY A 1 81 ? 4.871 2.377 27.417 1.00 14.15 81 GLY A O 1
ATOM 643 N N . GLY A 1 82 ? 5.428 4.441 26.770 1.00 9.45 82 GLY A N 1
ATOM 644 C CA . GLY A 1 82 ? 6.453 4.011 25.834 1.00 10.10 82 GLY A CA 1
ATOM 645 C C . GLY A 1 82 ? 6.517 4.983 24.662 1.00 8.46 82 GLY A C 1
ATOM 646 O O . GLY A 1 82 ? 6.211 6.161 24.810 1.00 9.03 82 GLY A O 1
ATOM 647 N N . LEU A 1 83 ? 6.901 4.480 23.489 1.00 7.80 83 LEU A N 1
ATOM 648 C CA . LEU A 1 83 ? 7.214 5.272 22.301 1.00 7.44 83 LEU A CA 1
ATOM 649 C C . LEU A 1 83 ? 6.956 4.436 21.059 1.00 7.24 83 LEU A C 1
ATOM 650 O O . LEU A 1 83 ? 7.281 3.270 21.073 1.00 8.30 83 LEU A O 1
ATOM 655 N N . ASP A 1 84 ? 6.391 5.004 19.991 1.00 6.86 84 ASP A N 1
ATOM 656 C CA . ASP A 1 84 ? 6.162 4.268 18.761 1.00 6.93 84 ASP A CA 1
ATOM 657 C C . ASP A 1 84 ? 7.230 4.542 17.719 1.00 7.01 84 ASP A C 1
ATOM 658 O O . ASP A 1 84 ? 7.719 3.571 17.108 1.00 9.63 84 ASP A O 1
ATOM 663 N N . VAL A 1 85 ? 7.562 5.790 17.515 1.00 6.03 85 VAL A N 1
ATOM 664 C CA . VAL A 1 85 ? 8.539 6.151 16.488 1.00 6.12 85 VAL A CA 1
ATOM 665 C C . VAL A 1 85 ? 9.624 7.006 17.096 1.00 5.96 85 VAL A C 1
ATOM 666 O O . VAL A 1 85 ? 9.338 7.988 17.779 1.00 5.83 85 VAL A O 1
ATOM 670 N N . LEU A 1 86 ? 10.867 6.649 16.838 1.00 5.46 86 LEU A N 1
ATOM 671 C CA . LEU A 1 86 ? 12.032 7.397 17.262 1.00 5.40 86 LEU A CA 1
ATOM 672 C C . LEU A 1 86 ? 12.864 7.747 16.026 1.00 5.04 86 LEU A C 1
ATOM 673 O O . LEU A 1 86 ? 13.303 6.836 15.336 1.00 5.98 86 LEU A O 1
ATOM 678 N N . VAL A 1 87 ? 13.107 9.036 15.818 1.00 5.61 87 VAL A N 1
ATOM 679 C CA . VAL A 1 87 ? 14.004 9.492 14.760 1.00 5.20 87 VAL A CA 1
ATOM 680 C C . VAL A 1 87 ? 15.236 10.136 15.427 1.00 4.96 87 VAL A C 1
ATOM 681 O O . VAL A 1 87 ? 15.143 11.202 15.999 1.00 5.45 87 VAL A O 1
ATOM 685 N N . ASN A 1 88 ? 16.370 9.430 15.366 1.00 5.06 88 ASN A N 1
ATOM 686 C CA . ASN A 1 88 ? 17.661 9.923 15.859 1.00 5.12 88 ASN A CA 1
ATOM 687 C C . ASN A 1 88 ? 18.309 10.746 14.756 1.00 5.18 88 ASN A C 1
ATOM 688 O O . ASN A 1 88 ? 19.060 10.241 13.915 1.00 5.31 88 ASN A O 1
ATOM 693 N N . ASN A 1 89 ? 17.929 12.025 14.729 1.00 4.87 89 ASN A N 1
ATOM 694 C CA . ASN A 1 89 ? 18.366 12.978 13.703 1.00 5.27 89 ASN A CA 1
ATOM 695 C C . ASN A 1 89 ? 19.509 13.858 14.198 1.00 5.22 89 ASN A C 1
ATOM 696 O O . ASN A 1 89 ? 20.353 14.261 13.376 1.00 5.91 89 ASN A O 1
ATOM 701 N N . ALA A 1 90 ? 19.598 14.165 15.483 1.00 5.05 90 ALA A N 1
ATOM 702 C CA . ALA A 1 90 ? 20.614 15.092 15.965 1.00 4.77 90 ALA A CA 1
ATOM 703 C C . ALA A 1 90 ? 22.008 14.682 15.527 1.00 5.09 90 ALA A C 1
ATOM 704 O O . ALA A 1 90 ? 22.388 13.502 15.590 1.00 5.45 90 ALA A O 1
ATOM 706 N N . GLY A 1 91 ? 22.815 15.650 15.118 1.00 5.37 91 GLY A N 1
ATOM 707 C CA . GLY A 1 91 ? 24.182 15.418 14.744 1.00 4.93 91 GLY A CA 1
ATOM 708 C C . GLY A 1 91 ? 24.889 16.743 14.513 1.00 4.58 91 GLY A C 1
ATOM 709 O O . GLY A 1 91 ? 24.220 17.784 14.370 1.00 5.88 91 GLY A O 1
ATOM 710 N N . ILE A 1 92 ? 26.205 16.680 14.498 1.00 5.61 92 ILE A N 1
ATOM 711 C CA . ILE A 1 92 ? 27.065 17.839 14.309 1.00 5.13 92 ILE A CA 1
ATOM 712 C C . ILE A 1 92 ? 28.183 17.485 13.327 1.00 5.41 92 ILE A C 1
ATOM 713 O O . ILE A 1 92 ? 28.527 16.322 13.106 1.00 5.89 92 ILE A O 1
ATOM 718 N N . ALA A 1 93 ? 28.804 18.540 12.785 1.00 6.24 93 ALA A N 1
ATOM 719 C CA . ALA A 1 93 ? 29.948 18.419 11.909 1.00 6.48 93 ALA A CA 1
ATOM 720 C C . ALA A 1 93 ? 30.748 19.717 11.928 1.00 7.76 93 ALA A C 1
ATOM 721 O O . ALA A 1 93 ? 30.180 20.798 11.897 1.00 13.61 93 ALA A O 1
ATOM 723 N N . PHE A 1 94 ? 32.038 19.635 11.923 1.00 8.31 94 PHE A N 1
ATOM 724 C CA . PHE A 1 94 ? 32.902 20.802 11.860 1.00 8.64 94 PHE A CA 1
ATOM 725 C C . PHE A 1 94 ? 33.099 21.203 10.420 1.00 10.04 94 PHE A C 1
ATOM 726 O O . PHE A 1 94 ? 33.265 20.335 9.543 1.00 14.10 94 PHE A O 1
ATOM 734 N N A LYS A 1 95 ? 33.138 22.504 10.141 0.50 11.45 95 LYS A N 1
ATOM 735 N N B LYS A 1 95 ? 33.105 22.521 10.220 0.50 11.03 95 LYS A N 1
ATOM 736 C CA A LYS A 1 95 ? 33.349 22.885 8.741 0.50 12.55 95 LYS A CA 1
ATOM 737 C CA B LYS A 1 95 ? 33.372 23.080 8.903 0.50 12.82 95 LYS A CA 1
ATOM 738 C C A LYS A 1 95 ? 34.809 22.819 8.334 0.50 12.18 95 LYS A C 1
ATOM 739 C C B LYS A 1 95 ? 34.796 22.741 8.459 0.50 12.85 95 LYS A C 1
ATOM 740 O O A LYS A 1 95 ? 35.678 22.700 9.206 0.50 15.48 95 LYS A O 1
ATOM 741 O O B LYS A 1 95 ? 35.661 22.423 9.284 0.50 16.18 95 LYS A O 1
ATOM 752 N N A VAL A 1 96 ? 35.068 22.915 7.034 0.50 14.57 96 VAL A N 1
ATOM 753 N N B VAL A 1 96 ? 35.040 22.845 7.155 0.50 14.88 96 VAL A N 1
ATOM 754 C CA A VAL A 1 96 ? 36.384 22.995 6.442 0.50 15.10 96 VAL A CA 1
ATOM 755 C CA B VAL A 1 96 ? 36.342 22.543 6.584 0.50 15.85 96 VAL A CA 1
ATOM 756 C C A VAL A 1 96 ? 37.171 24.128 7.078 0.50 16.01 96 VAL A C 1
ATOM 757 C C B VAL A 1 96 ? 37.411 23.437 7.163 0.50 16.69 96 VAL A C 1
ATOM 758 O O A VAL A 1 96 ? 36.634 25.229 7.187 0.50 13.57 96 VAL A O 1
ATOM 759 O O B VAL A 1 96 ? 38.524 23.032 7.477 0.50 21.88 96 VAL A O 1
ATOM 766 N N A ALA A 1 97 ? 38.390 23.850 7.485 0.50 15.72 97 ALA A N 1
ATOM 767 N N B ALA A 1 97 ? 37.112 24.711 7.357 0.50 17.29 97 ALA A N 1
ATOM 768 C CA A ALA A 1 97 ? 39.304 24.847 8.004 0.50 18.83 97 ALA A CA 1
ATOM 769 C CA B ALA A 1 97 ? 38.185 25.607 7.802 0.50 21.57 97 ALA A CA 1
ATOM 770 C C A ALA A 1 97 ? 38.897 25.345 9.379 0.50 18.53 97 ALA A C 1
ATOM 771 C C B ALA A 1 97 ? 38.129 25.919 9.285 0.50 20.88 97 ALA A C 1
ATOM 772 O O A ALA A 1 97 ? 39.428 26.363 9.846 0.50 16.69 97 ALA A O 1
ATOM 773 O O B ALA A 1 97 ? 38.580 26.984 9.742 0.50 26.93 97 ALA A O 1
ATOM 776 N N A ASP A 1 98 ? 37.992 24.668 10.078 0.50 16.90 98 ASP A N 1
ATOM 777 N N B ASP A 1 98 ? 37.597 25.019 10.107 0.50 20.19 98 ASP A N 1
ATOM 778 C CA A ASP A 1 98 ? 37.699 25.106 11.455 0.50 16.46 98 ASP A CA 1
ATOM 779 C CA B ASP A 1 98 ? 37.587 25.249 11.552 0.50 17.42 98 ASP A CA 1
ATOM 780 C C A ASP A 1 98 ? 38.981 24.980 12.238 0.50 15.84 98 ASP A C 1
ATOM 781 C C B ASP A 1 98 ? 38.973 25.072 12.134 0.50 16.89 98 ASP A C 1
ATOM 782 O O A ASP A 1 98 ? 39.645 23.939 12.075 0.50 15.82 98 ASP A O 1
ATOM 783 O O B ASP A 1 98 ? 39.667 24.134 11.714 0.50 20.34 98 ASP A O 1
ATOM 792 N N . PRO A 1 99 ? 39.393 25.959 13.025 1.00 16.44 99 PRO A N 1
ATOM 793 C CA . PRO A 1 99 ? 40.688 25.868 13.691 1.00 17.17 99 PRO A CA 1
ATOM 794 C C . PRO A 1 99 ? 40.757 24.897 14.847 1.00 14.91 99 PRO A C 1
ATOM 795 O O . PRO A 1 99 ? 41.834 24.710 15.434 1.00 15.82 99 PRO A O 1
ATOM 799 N N . THR A 1 100 ? 39.660 24.322 15.256 1.00 14.82 100 THR A N 1
ATOM 800 C CA . THR A 1 100 ? 39.694 23.367 16.375 1.00 12.97 100 THR A CA 1
ATOM 801 C C . THR A 1 100 ? 40.662 22.225 16.073 1.00 11.79 100 THR A C 1
ATOM 802 O O . THR A 1 100 ? 40.575 21.690 14.937 1.00 12.25 100 THR A O 1
ATOM 806 N N . PRO A 1 101 ? 41.534 21.840 16.977 1.00 12.38 101 PRO A N 1
ATOM 807 C CA . PRO A 1 101 ? 42.442 20.714 16.682 1.00 11.45 101 PRO A CA 1
ATOM 808 C C . PRO A 1 101 ? 41.686 19.465 16.220 1.00 9.88 101 PRO A C 1
ATOM 809 O O . PRO A 1 101 ? 40.634 19.152 16.734 1.00 9.80 101 PRO A O 1
ATOM 813 N N . PHE A 1 102 ? 42.257 18.717 15.269 1.00 10.46 102 PHE A N 1
ATOM 814 C CA . PHE A 1 102 ? 41.599 17.562 14.675 1.00 9.85 102 PHE A CA 1
ATOM 815 C C . PHE A 1 102 ? 41.199 16.545 15.703 1.00 8.14 102 PHE A C 1
ATOM 816 O O . PHE A 1 102 ? 40.082 16.005 15.642 1.00 8.32 102 PHE A O 1
ATOM 824 N N . HIS A 1 103 ? 42.071 16.226 16.663 1.00 8.18 103 HIS A N 1
ATOM 825 C CA . HIS A 1 103 ? 41.689 15.228 17.651 1.00 7.94 103 HIS A CA 1
ATOM 826 C C . HIS A 1 103 ? 40.526 15.670 18.547 1.00 7.74 103 HIS A C 1
ATOM 827 O O . HIS A 1 103 ? 39.761 14.817 19.028 1.00 7.75 103 HIS A O 1
ATOM 834 N N . ILE A 1 104 ? 40.363 16.981 18.784 1.00 8.03 104 ILE A N 1
ATOM 835 C CA . ILE A 1 104 ? 39.222 17.475 19.484 1.00 7.85 104 ILE A CA 1
ATOM 836 C C . ILE A 1 104 ? 37.990 17.404 18.571 1.00 7.32 104 ILE A C 1
ATOM 837 O O . ILE A 1 104 ? 36.921 17.032 19.043 1.00 7.67 104 ILE A O 1
ATOM 844 N N . GLN A 1 105 ? 38.118 17.733 17.281 1.00 7.10 105 GLN A N 1
ATOM 845 C CA . GLN A 1 105 ? 36.981 17.556 16.383 1.00 7.39 105 GLN A CA 1
ATOM 846 C C . GLN A 1 105 ? 36.536 16.108 16.390 1.00 6.55 105 GLN A C 1
ATOM 847 O O . GLN A 1 105 ? 35.336 15.835 16.423 1.00 6.51 105 GLN A O 1
ATOM 853 N N . ALA A 1 106 ? 37.490 15.165 16.371 1.00 6.86 106 ALA A N 1
ATOM 854 C CA . ALA A 1 106 ? 37.086 13.759 16.416 1.00 6.02 106 ALA A CA 1
ATOM 855 C C . ALA A 1 106 ? 36.339 13.425 17.689 1.00 5.71 106 ALA A C 1
ATOM 856 O O . ALA A 1 106 ? 35.285 12.777 17.666 1.00 6.93 106 ALA A O 1
ATOM 858 N N . GLU A 1 107 ? 36.885 13.817 18.839 1.00 6.31 107 GLU A N 1
ATOM 859 C CA . GLU A 1 107 ? 36.249 13.538 20.128 1.00 6.29 107 GLU A CA 1
ATOM 860 C C . GLU A 1 107 ? 34.860 14.136 20.186 1.00 6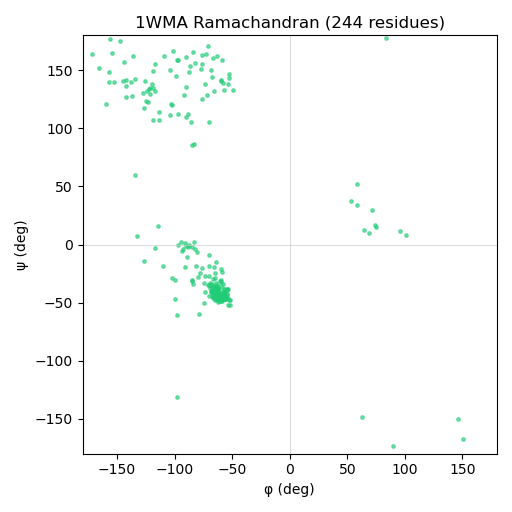.26 107 GLU A C 1
ATOM 861 O O . GLU A 1 107 ? 33.909 13.465 20.617 1.00 6.93 107 GLU A O 1
ATOM 867 N N . VAL A 1 108 ? 34.722 15.398 19.823 1.00 6.60 108 VAL A N 1
ATOM 868 C CA . VAL A 1 108 ? 33.444 16.130 19.962 1.00 6.34 108 VAL A CA 1
ATOM 869 C C . VAL A 1 108 ? 32.397 15.576 19.016 1.00 5.82 108 VAL A C 1
ATOM 870 O O . VAL A 1 108 ? 31.241 15.390 19.375 1.00 6.48 108 VAL A O 1
ATOM 874 N N . THR A 1 109 ? 32.788 15.315 17.758 1.00 6.65 109 THR A N 1
ATOM 875 C CA . THR A 1 109 ? 31.845 14.796 16.786 1.00 5.85 109 THR A CA 1
ATOM 876 C C . THR A 1 109 ? 31.398 13.405 17.174 1.00 5.73 109 THR A C 1
ATOM 877 O O . THR A 1 109 ? 30.215 13.057 17.087 1.00 5.86 109 THR A O 1
ATOM 884 N N . MET A 1 110 ? 32.352 12.575 17.634 1.00 5.27 110 MET A N 1
ATOM 885 C CA . MET A 1 110 ? 32.007 11.231 18.052 1.00 4.93 110 MET A CA 1
ATOM 886 C C . MET A 1 110 ? 31.116 11.272 19.278 1.00 4.86 110 MET A C 1
ATOM 887 O O . MET A 1 110 ? 30.167 10.465 19.393 1.00 5.63 110 MET A O 1
ATOM 892 N N . LYS A 1 111 ? 31.397 12.187 20.205 1.00 5.40 111 LYS A N 1
ATOM 893 C CA . LYS A 1 111 ? 30.606 12.270 21.438 1.00 5.88 111 LYS A CA 1
ATOM 894 C C . LYS A 1 111 ? 29.120 12.443 21.114 1.00 5.69 111 LYS A C 1
ATOM 895 O O . LYS A 1 111 ? 28.283 11.770 21.725 1.00 6.45 111 LYS A O 1
ATOM 905 N N . THR A 1 112 ? 28.770 13.329 20.195 1.00 5.56 112 THR A N 1
ATOM 906 C CA . THR A 1 112 ? 27.384 13.539 19.836 1.00 5.06 112 THR A CA 1
ATOM 907 C C . THR A 1 112 ? 26.857 12.461 18.896 1.00 4.87 112 THR A C 1
ATOM 908 O O . THR A 1 112 ? 25.893 11.760 19.182 1.00 6.10 112 THR A O 1
ATOM 912 N N . ASN A 1 113 ? 27.511 12.355 17.736 1.00 5.20 113 ASN A N 1
ATOM 913 C CA . ASN A 1 113 ? 26.884 11.560 16.656 1.00 5.38 113 ASN A CA 1
ATOM 914 C C . ASN A 1 113 ? 26.820 10.101 16.979 1.00 4.95 113 ASN A C 1
ATOM 915 O O . ASN A 1 113 ? 25.839 9.432 16.670 1.00 5.51 113 ASN A O 1
ATOM 920 N N . PHE A 1 114 ? 27.851 9.561 17.650 1.00 5.04 114 PHE A N 1
ATOM 921 C CA . PHE A 1 114 ? 27.849 8.157 18.025 1.00 4.89 114 PHE A CA 1
ATOM 922 C C . PHE A 1 114 ? 27.403 7.978 19.488 1.00 4.84 114 PHE A C 1
ATOM 923 O O . PHE A 1 114 ? 26.402 7.304 19.752 1.00 5.54 114 PHE A O 1
ATOM 931 N N . PHE A 1 115 ? 28.117 8.555 20.461 1.00 5.68 115 PHE A N 1
ATOM 932 C CA . PHE A 1 115 ? 27.791 8.248 21.861 1.00 5.32 115 PHE A CA 1
ATOM 933 C C . PHE A 1 115 ? 26.454 8.825 22.322 1.00 5.57 115 PHE A C 1
ATOM 934 O O . PHE A 1 115 ? 25.744 8.164 23.083 1.00 6.54 115 PHE A O 1
ATOM 942 N N . GLY A 1 116 ? 26.104 10.030 21.879 1.00 5.34 116 GLY A N 1
ATOM 943 C CA . GLY A 1 116 ? 24.806 10.592 22.237 1.00 5.77 116 GLY A CA 1
ATOM 944 C C . GLY A 1 116 ? 23.690 9.773 21.638 1.00 5.12 116 GLY A C 1
ATOM 945 O O . GLY A 1 116 ? 22.730 9.389 22.323 1.00 6.04 116 GLY A O 1
ATOM 946 N N . THR A 1 117 ? 23.809 9.464 20.331 1.00 5.63 117 THR A N 1
ATOM 947 C CA . THR A 1 117 ? 22.817 8.590 19.687 1.00 5.93 117 THR A CA 1
ATOM 948 C C . THR A 1 117 ? 22.662 7.282 20.437 1.00 5.51 117 THR A C 1
ATOM 949 O O . THR A 1 117 ? 21.548 6.810 20.685 1.00 5.89 117 THR A O 1
ATOM 953 N N . ARG A 1 118 ? 23.802 6.688 20.782 1.00 5.87 118 ARG A N 1
ATOM 954 C CA . ARG A 1 118 ? 23.796 5.418 21.512 1.00 5.72 118 ARG A CA 1
ATOM 955 C C . ARG A 1 118 ? 23.085 5.564 22.842 1.00 5.21 118 ARG A C 1
ATOM 956 O O . ARG A 1 118 ? 22.283 4.708 23.185 1.00 5.93 118 ARG A O 1
ATOM 964 N N . ASP A 1 119 ? 23.383 6.604 23.606 1.00 5.71 119 ASP A N 1
ATOM 965 C CA . ASP A 1 119 ? 22.720 6.774 24.923 1.00 6.31 119 ASP A CA 1
ATOM 966 C C . ASP A 1 119 ? 21.225 6.996 24.775 1.00 6.10 119 ASP A C 1
ATOM 967 O O . ASP A 1 119 ? 20.429 6.441 25.582 1.00 6.62 119 ASP A O 1
ATOM 972 N N . VAL A 1 120 ? 20.766 7.707 23.749 1.00 5.74 120 VAL A N 1
ATOM 973 C CA . VAL A 1 120 ? 19.324 7.817 23.499 1.00 5.67 120 VAL A CA 1
ATOM 974 C C . VAL A 1 120 ? 18.731 6.431 23.275 1.00 5.60 120 VAL A C 1
ATOM 975 O O . VAL A 1 120 ? 17.681 6.093 23.822 1.00 6.83 120 VAL A O 1
ATOM 979 N N . CYS A 1 121 ? 19.407 5.626 22.466 1.00 5.68 121 CYS A N 1
ATOM 980 C CA . CYS A 1 121 ? 18.891 4.283 22.191 1.00 5.85 121 CYS A CA 1
ATOM 981 C C . CYS A 1 121 ? 18.904 3.407 23.428 1.00 5.85 121 CYS A C 1
ATOM 982 O O . CYS A 1 121 ? 17.960 2.643 23.650 1.00 6.34 121 CYS A O 1
ATOM 985 N N . THR A 1 122 ? 19.966 3.480 24.245 1.00 6.44 122 THR A N 1
ATOM 986 C CA . THR A 1 122 ? 19.998 2.683 25.465 1.00 6.27 122 THR A CA 1
ATOM 987 C C . THR A 1 122 ? 18.759 2.947 26.306 1.00 6.33 122 THR A C 1
ATOM 988 O O . THR A 1 122 ? 18.148 2.034 26.826 1.00 7.44 122 THR A O 1
ATOM 992 N N . GLU A 1 123 ? 18.384 4.235 26.431 1.00 6.35 123 GLU A N 1
ATOM 993 C CA . GLU A 1 123 ? 17.262 4.595 27.305 1.00 6.50 123 GLU A CA 1
ATOM 994 C C . GLU A 1 123 ? 15.907 4.443 26.643 1.00 6.20 123 GLU A C 1
ATOM 995 O O . GLU A 1 123 ? 14.924 4.119 27.322 1.00 8.26 123 GLU A O 1
ATOM 1001 N N . LEU A 1 124 ? 15.809 4.690 25.328 1.00 6.34 124 LEU A N 1
ATOM 1002 C CA . LEU A 1 124 ? 14.510 4.725 24.658 1.00 6.30 124 LEU A CA 1
ATOM 1003 C C . LEU A 1 124 ? 14.175 3.494 23.852 1.00 6.00 124 LEU A C 1
ATOM 1004 O O . LEU A 1 124 ? 12.967 3.215 23.702 1.00 7.20 124 LEU A O 1
ATOM 1009 N N . LEU A 1 125 ? 15.103 2.735 23.294 1.00 7.30 125 LEU A N 1
ATOM 1010 C CA . LEU A 1 125 ? 14.711 1.503 22.618 1.00 7.11 125 LEU A CA 1
ATOM 1011 C C . LEU A 1 125 ? 13.873 0.593 23.509 1.00 7.82 125 LEU A C 1
ATOM 1012 O O . LEU A 1 125 ? 12.968 -0.041 22.928 1.00 8.49 125 LEU A O 1
ATOM 1017 N N . PRO A 1 126 ? 14.133 0.461 24.799 1.00 7.96 126 PRO A N 1
ATOM 1018 C CA . PRO A 1 126 ? 13.242 -0.433 25.587 1.00 9.43 126 PRO A CA 1
ATOM 1019 C C . PRO A 1 126 ? 11.823 0.036 25.664 1.00 8.28 126 PRO A C 1
ATOM 1020 O O . PRO A 1 126 ? 10.978 -0.751 26.068 1.00 11.10 126 PRO A O 1
ATOM 1024 N N . LEU A 1 127 ? 11.537 1.273 25.319 1.00 7.11 127 LEU A N 1
ATOM 1025 C CA . LEU A 1 127 ? 10.210 1.825 25.327 1.00 7.00 127 LEU A CA 1
ATOM 1026 C C . LEU A 1 127 ? 9.470 1.620 24.008 1.00 6.97 127 LEU A C 1
ATOM 1027 O O . LEU A 1 127 ? 8.290 1.892 23.998 1.00 8.27 127 LEU A O 1
ATOM 1032 N N . ILE A 1 128 ? 10.166 1.182 22.949 1.00 6.95 128 ILE A N 1
ATOM 1033 C CA . ILE A 1 128 ? 9.494 1.068 21.646 1.00 6.70 128 ILE A CA 1
ATOM 1034 C C . ILE A 1 128 ? 8.433 -0.007 21.718 1.00 7.39 128 ILE A C 1
ATOM 1035 O O . ILE A 1 128 ? 8.654 -1.150 22.172 1.00 8.70 128 ILE A O 1
ATOM 1040 N N . LYS A 1 129 ? 7.242 0.307 21.248 1.00 7.52 129 LYS A N 1
ATOM 1041 C CA . LYS A 1 129 ? 6.104 -0.582 21.291 1.00 7.92 129 LYS A CA 1
ATOM 1042 C C . LYS A 1 129 ? 6.049 -1.440 20.040 1.00 7.80 129 LYS A C 1
ATOM 1043 O O . LYS A 1 129 ? 6.677 -1.091 19.009 1.00 8.49 129 LYS A O 1
ATOM 1049 N N . PRO A 1 130 ? 5.331 -2.526 20.049 1.00 8.81 130 PRO A N 1
ATOM 1050 C CA . PRO A 1 130 ? 5.147 -3.311 18.812 1.00 8.87 130 PRO A CA 1
ATOM 1051 C C . PRO A 1 130 ? 4.653 -2.457 17.661 1.00 7.52 130 PRO A C 1
ATOM 1052 O O . PRO A 1 130 ? 3.905 -1.508 17.907 1.00 8.75 130 PRO A O 1
ATOM 1056 N N . GLN A 1 131 ? 5.076 -2.787 16.444 1.00 7.73 131 GLN A N 1
ATOM 1057 C CA . GLN A 1 131 ? 4.790 -2.019 15.215 1.00 7.61 131 GLN A CA 1
ATOM 1058 C C . GLN A 1 131 ? 5.509 -0.676 15.211 1.00 7.39 131 GLN A C 1
ATOM 1059 O O . GLN A 1 131 ? 5.265 0.170 14.351 1.00 7.85 131 GLN A O 1
ATOM 1069 N N . GLY A 1 132 ? 6.426 -0.452 16.149 1.00 7.29 132 GLY A N 1
ATOM 1070 C CA . GLY A 1 132 ? 7.201 0.764 16.195 1.00 6.82 132 GLY A CA 1
ATOM 1071 C C . GLY A 1 132 ? 8.251 0.826 15.093 1.00 6.22 132 GLY A C 1
ATOM 1072 O O . GLY A 1 132 ? 8.583 -0.180 14.464 1.00 7.38 132 GLY A O 1
ATOM 1073 N N . ARG A 1 133 ? 8.778 2.013 14.836 1.00 6.49 133 ARG A N 1
ATOM 1074 C CA . ARG A 1 133 ? 9.872 2.207 13.893 1.00 6.07 133 ARG A CA 1
ATOM 1075 C C . ARG A 1 133 ? 10.937 3.130 14.491 1.00 5.77 133 ARG A C 1
ATOM 1076 O O . ARG A 1 133 ? 10.629 4.093 15.203 1.00 6.95 133 ARG A O 1
ATOM 1084 N N . VAL A 1 134 ? 12.182 2.795 14.188 1.00 5.73 134 VAL A N 1
ATOM 1085 C CA . VAL A 1 134 ? 13.348 3.573 14.596 1.00 5.48 134 VAL A CA 1
ATOM 1086 C C . VAL A 1 134 ? 14.127 3.936 13.348 1.00 5.97 134 VAL A C 1
ATOM 1087 O O . VAL A 1 134 ? 14.375 3.085 12.491 1.00 6.87 134 VAL A O 1
ATOM 1091 N N . VAL A 1 135 ? 14.484 5.215 13.259 1.00 5.66 135 VAL A N 1
ATOM 1092 C CA . VAL A 1 135 ? 15.189 5.768 12.117 1.00 5.51 135 VAL A CA 1
ATOM 1093 C C . VAL A 1 135 ? 16.428 6.479 12.610 1.00 5.26 135 VAL A C 1
ATOM 1094 O O . VAL A 1 135 ? 16.282 7.470 13.325 1.00 5.73 135 VAL A O 1
ATOM 1098 N N . ASN A 1 136 ? 17.593 6.015 12.215 1.00 5.01 136 ASN A N 1
ATOM 1099 C CA . ASN A 1 136 ? 18.856 6.658 12.575 1.00 5.22 136 ASN A CA 1
ATOM 1100 C C . ASN A 1 136 ? 19.355 7.422 11.379 1.00 5.50 136 ASN A C 1
ATOM 1101 O O . ASN A 1 136 ? 19.616 6.813 10.324 1.00 5.65 136 ASN A O 1
ATOM 1106 N N . VAL A 1 137 ? 19.535 8.731 11.530 1.00 5.28 137 VAL A N 1
ATOM 1107 C CA . VAL A 1 137 ? 20.048 9.554 10.413 1.00 5.26 137 VAL A CA 1
ATOM 1108 C C . VAL A 1 137 ? 21.560 9.480 10.444 1.00 5.42 137 VAL A C 1
ATOM 1109 O O . VAL A 1 137 ? 22.237 10.051 11.327 1.00 6.18 137 VAL A O 1
ATOM 1113 N N . SER A 1 138 ? 22.081 8.704 9.475 1.00 5.45 138 SER A N 1
ATOM 1114 C CA . SER A 1 138 ? 23.523 8.537 9.311 1.00 5.58 138 SER A CA 1
ATOM 1115 C C . SER A 1 138 ? 23.990 9.473 8.229 1.00 5.34 138 SER A C 1
ATOM 1116 O O . SER A 1 138 ? 23.608 10.659 8.277 1.00 7.54 138 SER A O 1
ATOM 1119 N N . SER A 1 139 ? 24.762 8.998 7.282 1.00 5.45 139 SER A N 1
ATOM 1120 C CA . SER A 1 139 ? 25.154 9.767 6.109 1.00 5.33 139 SER A CA 1
ATOM 1121 C C . SER A 1 139 ? 25.730 8.822 5.106 1.00 5.65 139 SER A C 1
ATOM 1122 O O . SER A 1 139 ? 26.373 7.835 5.468 1.00 6.51 139 SER A O 1
ATOM 1125 N N . ILE A 1 140 ? 25.604 9.174 3.805 1.00 5.45 140 ILE A N 1
ATOM 1126 C CA . ILE A 1 140 ? 26.341 8.458 2.774 1.00 5.78 140 ILE A CA 1
ATOM 1127 C C . ILE A 1 140 ? 27.835 8.570 3.030 1.00 6.27 140 ILE A C 1
ATOM 1128 O O . ILE A 1 140 ? 28.613 7.733 2.569 1.00 6.60 140 ILE A O 1
ATOM 1133 N N . MET A 1 141 ? 28.295 9.559 3.797 1.00 5.81 141 MET A N 1
ATOM 1134 C CA . MET A 1 141 ? 29.692 9.641 4.194 1.00 6.11 141 MET A CA 1
ATOM 1135 C C . MET A 1 141 ? 30.138 8.417 4.972 1.00 6.11 141 MET A C 1
ATOM 1136 O O . MET A 1 141 ? 31.352 8.148 4.992 1.00 7.12 141 MET A O 1
ATOM 1141 N N . SER A 1 142 ? 29.230 7.687 5.608 1.00 5.99 142 SER A N 1
ATOM 1142 C CA . SER A 1 142 ? 29.647 6.441 6.250 1.00 5.53 142 SER A CA 1
ATOM 1143 C C . SER A 1 142 ? 30.069 5.379 5.256 1.00 5.82 142 SER A C 1
ATOM 1144 O O . SER A 1 142 ? 31.033 4.660 5.486 1.00 6.85 142 SER A O 1
ATOM 1147 N N . VAL A 1 143 ? 29.343 5.237 4.144 1.00 6.77 143 VAL A N 1
ATOM 1148 C CA . VAL A 1 143 ? 29.701 4.288 3.059 1.00 8.12 143 VAL A CA 1
ATOM 1149 C C . VAL A 1 143 ? 31.008 4.705 2.436 1.00 6.74 143 VAL A C 1
ATOM 1150 O O . VAL A 1 143 ? 31.889 3.898 2.152 1.00 8.58 143 VAL A O 1
ATOM 1154 N N A ARG A 1 144 ? 31.180 6.024 2.210 0.50 7.40 144 ARG A N 1
ATOM 1155 N N B ARG A 1 144 ? 31.135 6.038 2.216 0.50 7.22 144 ARG A N 1
ATOM 1156 C CA A ARG A 1 144 ? 32.391 6.613 1.637 0.50 8.42 144 ARG A CA 1
ATOM 1157 C CA B ARG A 1 144 ? 32.388 6.490 1.636 0.50 8.38 144 ARG A CA 1
ATOM 1158 C C A ARG A 1 144 ? 33.575 6.366 2.561 0.50 8.80 144 ARG A C 1
ATOM 1159 C C B ARG A 1 144 ? 33.558 6.226 2.586 0.50 7.82 144 ARG A C 1
ATOM 1160 O O A ARG A 1 144 ? 34.671 5.948 2.183 0.50 9.32 144 ARG A O 1
ATOM 1161 O O B ARG A 1 144 ? 34.575 5.693 2.135 0.50 10.55 144 ARG A O 1
ATOM 1176 N N . ALA A 1 145 ? 33.379 6.579 3.860 1.00 7.49 145 ALA A N 1
ATOM 1177 C CA . ALA A 1 145 ? 34.478 6.367 4.820 1.00 7.39 145 ALA A CA 1
ATOM 1178 C C . ALA A 1 145 ? 34.843 4.903 4.980 1.00 6.46 145 ALA A C 1
ATOM 1179 O O . ALA A 1 145 ? 36.016 4.560 5.157 1.00 7.20 145 ALA A O 1
ATOM 1181 N N . LEU A 1 146 ? 33.869 4.002 4.908 1.00 6.64 146 LEU A N 1
ATOM 1182 C CA . LEU A 1 146 ? 34.121 2.589 5.012 1.00 6.91 146 LEU A CA 1
ATOM 1183 C C . LEU A 1 146 ? 35.165 2.153 3.999 1.00 7.10 146 LEU A C 1
ATOM 1184 O O . LEU A 1 146 ? 36.071 1.352 4.316 1.00 8.10 146 LEU A O 1
ATOM 1189 N N . LYS A 1 147 ? 35.066 2.654 2.781 1.00 8.12 147 LYS A N 1
ATOM 1190 C CA . LYS A 1 147 ? 36.001 2.283 1.699 1.00 9.32 147 LYS A CA 1
ATOM 1191 C C . LYS A 1 147 ? 37.428 2.634 2.046 1.00 8.91 147 LYS A C 1
ATOM 1192 O O . LYS A 1 147 ? 38.358 1.972 1.587 1.00 10.86 147 LYS A O 1
ATOM 1198 N N . SER A 1 148 ? 37.629 3.687 2.842 1.00 8.51 148 SER A N 1
ATOM 1199 C CA . SER A 1 148 ? 38.932 4.193 3.210 1.00 7.96 148 SER A CA 1
ATOM 1200 C C . SER A 1 148 ? 39.513 3.573 4.490 1.00 7.37 148 SER A C 1
ATOM 1201 O O . SER A 1 148 ? 40.611 3.888 4.870 1.00 9.19 148 SER A O 1
ATOM 1204 N N . CYS A 1 149 ? 38.765 2.676 5.126 1.00 7.49 149 CYS A N 1
ATOM 1205 C CA . CYS A 1 149 ? 39.232 1.895 6.240 1.00 7.40 149 CYS A CA 1
ATOM 1206 C C . CYS A 1 149 ? 40.148 0.782 5.718 1.00 7.31 149 CYS A C 1
ATOM 1207 O O . CYS A 1 149 ? 39.972 0.314 4.590 1.00 8.84 149 CYS A O 1
ATOM 1210 N N . SER A 1 150 ? 41.037 0.333 6.605 1.00 7.96 150 SER A N 1
ATOM 1211 C CA . SER A 1 150 ? 41.799 -0.880 6.263 1.00 8.61 150 SER A CA 1
ATOM 1212 C C . SER A 1 150 ? 40.886 -2.059 6.000 1.00 8.43 150 SER A C 1
ATOM 1213 O O . SER A 1 150 ? 39.757 -2.096 6.485 1.00 8.69 150 SER A O 1
ATOM 1216 N N . PRO A 1 151 ? 41.384 -3.080 5.277 1.00 10.47 151 PRO A N 1
ATOM 1217 C CA . PRO A 1 151 ? 40.584 -4.291 5.114 1.00 10.91 151 PRO A CA 1
ATOM 1218 C C . PRO A 1 151 ? 40.151 -4.880 6.451 1.00 10.17 151 PRO A C 1
ATOM 1219 O O . PRO A 1 151 ? 39.012 -5.379 6.569 1.00 10.46 151 PRO A O 1
ATOM 1223 N N . GLU A 1 152 ? 41.039 -4.832 7.466 1.00 10.52 152 GLU A N 1
ATOM 1224 C CA . GLU A 1 152 ? 40.697 -5.396 8.772 1.00 10.69 152 GLU A CA 1
ATOM 1225 C C . GLU A 1 152 ? 39.544 -4.671 9.416 1.00 9.58 152 GLU A C 1
ATOM 1226 O O . GLU A 1 152 ? 38.604 -5.280 9.956 1.00 10.67 152 GLU A O 1
ATOM 1232 N N . LEU A 1 153 ? 39.572 -3.334 9.381 1.00 8.77 153 LEU A N 1
ATOM 1233 C CA . LEU A 1 153 ? 38.429 -2.584 9.943 1.00 7.98 153 LEU A CA 1
ATOM 1234 C C . LEU A 1 153 ? 37.189 -2.728 9.094 1.00 7.81 153 LEU A C 1
ATOM 1235 O O . LEU A 1 153 ? 36.086 -2.783 9.654 1.00 8.15 153 LEU A O 1
ATOM 1240 N N . GLN A 1 154 ? 37.301 -2.816 7.772 1.00 7.47 154 GLN A N 1
ATOM 1241 C CA . GLN A 1 154 ? 36.108 -3.058 6.968 1.00 8.04 154 GLN A CA 1
ATOM 1242 C C . GLN A 1 154 ? 35.437 -4.360 7.397 1.00 8.16 154 GLN A C 1
ATOM 1243 O O . GLN A 1 154 ? 34.206 -4.422 7.487 1.00 8.31 154 GLN A O 1
ATOM 1249 N N . GLN A 1 155 ? 36.209 -5.423 7.600 1.00 9.45 155 GLN A N 1
ATOM 1250 C CA . GLN A 1 155 ? 35.608 -6.696 8.009 1.00 9.43 155 GLN A CA 1
ATOM 1251 C C . GLN A 1 155 ? 34.896 -6.537 9.326 1.00 9.09 155 GLN A C 1
ATOM 1252 O O . GLN A 1 155 ? 33.797 -7.050 9.479 1.00 9.86 155 GLN A O 1
ATOM 1258 N N . LYS A 1 156 ? 35.479 -5.840 10.285 1.00 8.93 156 LYS A N 1
ATOM 1259 C CA . LYS A 1 156 ? 34.816 -5.636 11.586 1.00 9.06 156 LYS A CA 1
ATOM 1260 C C . LYS A 1 156 ? 33.521 -4.874 11.421 1.00 7.79 156 LYS A C 1
ATOM 1261 O O . LYS A 1 156 ? 32.504 -5.221 11.989 1.00 9.05 156 LYS A O 1
ATOM 1267 N N . PHE A 1 157 ? 33.504 -3.834 10.582 1.00 7.10 157 PHE A N 1
ATOM 1268 C CA . PHE A 1 157 ? 32.322 -3.011 10.417 1.00 6.94 157 PHE A CA 1
ATOM 1269 C C . PHE A 1 157 ? 31.236 -3.659 9.566 1.00 7.48 157 PHE A C 1
ATOM 1270 O O . PHE A 1 157 ? 30.082 -3.229 9.683 1.00 7.59 157 PHE A O 1
ATOM 1278 N N . ARG A 1 158 ? 31.599 -4.647 8.753 1.00 7.18 158 ARG A N 1
ATOM 1279 C CA . ARG A 1 158 ? 30.600 -5.400 7.997 1.00 7.39 158 ARG A CA 1
ATOM 1280 C C . ARG A 1 158 ? 30.148 -6.657 8.725 1.00 6.94 158 ARG A C 1
ATOM 1281 O O . ARG A 1 158 ? 29.205 -7.331 8.295 1.00 9.21 158 ARG A O 1
ATOM 1289 N N . SER A 1 159 ? 30.773 -6.976 9.860 1.00 7.14 159 SER A N 1
ATOM 1290 C CA . SER A 1 159 ? 30.427 -8.211 10.551 1.00 8.00 159 SER A CA 1
ATOM 1291 C C . SER A 1 159 ? 28.976 -8.301 10.985 1.00 8.02 159 SER A C 1
ATOM 1292 O O . SER A 1 159 ? 28.398 -7.342 11.519 1.00 9.99 159 SER A O 1
ATOM 1295 N N . GLU A 1 160 ? 28.424 -9.494 10.855 1.00 8.11 160 GLU A N 1
ATOM 1296 C CA . GLU A 1 160 ? 27.075 -9.745 11.321 1.00 9.15 160 GLU A CA 1
ATOM 1297 C C . GLU A 1 160 ? 27.080 -10.241 12.787 1.00 8.84 160 GLU A C 1
ATOM 1298 O O . GLU A 1 160 ? 26.019 -10.538 13.324 1.00 10.30 160 GLU A O 1
ATOM 1304 N N . THR A 1 161 ? 28.266 -10.327 13.392 1.00 7.45 161 THR A N 1
ATOM 1305 C CA . THR A 1 161 ? 28.371 -10.790 14.777 1.00 7.01 161 THR A CA 1
ATOM 1306 C C . THR A 1 161 ? 28.922 -9.746 15.731 1.00 6.51 161 THR A C 1
ATOM 1307 O O . THR A 1 161 ? 28.970 -9.964 16.961 1.00 7.56 161 THR A O 1
ATOM 1311 N N . ILE A 1 162 ? 29.305 -8.577 15.221 1.00 6.35 162 ILE A N 1
ATOM 1312 C CA . ILE A 1 162 ? 29.869 -7.545 16.075 1.00 6.39 162 ILE A CA 1
ATOM 1313 C C . ILE A 1 162 ? 28.852 -7.154 17.148 1.00 6.33 162 ILE A C 1
ATOM 1314 O O . ILE A 1 162 ? 27.661 -6.983 16.894 1.00 6.77 162 ILE A O 1
ATOM 1319 N N . THR A 1 163 ? 29.352 -6.923 18.358 1.00 5.88 163 THR A N 1
ATOM 1320 C CA . THR A 1 163 ? 28.536 -6.471 19.488 1.00 6.12 163 THR A CA 1
ATOM 1321 C C . THR A 1 163 ? 28.622 -4.965 19.654 1.00 5.74 163 THR A C 1
ATOM 1322 O O . THR A 1 163 ? 29.550 -4.289 19.183 1.00 5.97 163 THR A O 1
ATOM 1326 N N . GLU A 1 164 ? 27.604 -4.391 20.341 1.00 6.10 164 GLU A N 1
ATOM 1327 C CA . GLU A 1 164 ? 27.637 -2.952 20.604 1.00 5.78 164 GLU A CA 1
ATOM 1328 C C . GLU A 1 164 ? 28.897 -2.574 21.363 1.00 5.59 164 GLU A C 1
ATOM 1329 O O . GLU A 1 164 ? 29.500 -1.523 21.084 1.00 5.91 164 GLU A O 1
ATOM 1335 N N . GLU A 1 165 ? 29.329 -3.400 22.287 1.00 5.76 165 GLU A N 1
ATOM 1336 C CA . GLU A 1 165 ? 30.486 -3.067 23.122 1.00 6.15 165 GLU A CA 1
ATOM 1337 C C . GLU A 1 165 ? 31.758 -3.139 22.281 1.00 6.50 165 GLU A C 1
ATOM 1338 O O . GLU A 1 165 ? 32.698 -2.334 22.493 1.00 6.60 165 GLU A O 1
ATOM 1344 N N . GLU A 1 166 ? 31.855 -4.043 21.320 1.00 6.08 166 GLU A N 1
ATOM 1345 C CA . GLU A 1 166 ? 32.996 -4.039 20.395 1.00 6.11 166 GLU A CA 1
ATOM 1346 C C . GLU A 1 166 ? 33.023 -2.753 19.577 1.00 6.01 166 GLU A C 1
ATOM 1347 O O . GLU A 1 166 ? 34.081 -2.157 19.415 1.00 7.77 166 GLU A O 1
ATOM 1353 N N . LEU A 1 167 ? 31.856 -2.329 19.088 1.00 5.99 167 LEU A N 1
ATOM 1354 C CA . LEU A 1 167 ? 31.770 -1.102 18.293 1.00 5.95 167 LEU A CA 1
ATOM 1355 C C . LEU A 1 167 ? 32.189 0.119 19.118 1.00 5.81 167 LEU A C 1
ATOM 1356 O O . LEU A 1 167 ? 32.905 0.973 18.640 1.00 6.34 167 LEU A O 1
ATOM 1361 N N . VAL A 1 168 ? 31.712 0.199 20.352 1.00 5.86 168 VAL A N 1
ATOM 1362 C CA . VAL A 1 168 ? 32.104 1.259 21.246 1.00 5.71 168 VAL A CA 1
ATOM 1363 C C . VAL A 1 168 ? 33.611 1.347 21.412 1.00 5.51 168 VAL A C 1
ATOM 1364 O O . VAL A 1 168 ? 34.221 2.406 21.327 1.00 6.17 168 VAL A O 1
ATOM 1368 N N . GLY A 1 169 ? 34.236 0.210 21.631 1.00 6.07 169 GLY A N 1
ATOM 1369 C CA . GLY A 1 169 ? 35.675 0.155 21.749 1.00 7.04 169 GLY A CA 1
ATOM 1370 C C . GLY A 1 169 ? 36.371 0.698 20.529 1.00 6.91 169 GLY A C 1
ATOM 1371 O O . GLY A 1 169 ? 37.356 1.416 20.620 1.00 7.25 169 GLY A O 1
ATOM 1372 N N . LEU A 1 170 ? 35.887 0.329 19.335 1.00 6.35 170 LEU A N 1
ATOM 1373 C CA . LEU A 1 170 ? 36.470 0.797 18.073 1.00 6.56 170 LEU A CA 1
ATOM 1374 C C . LEU A 1 170 ? 36.257 2.287 17.854 1.00 5.97 170 LEU A C 1
ATOM 1375 O O . LEU A 1 170 ? 37.154 2.975 17.373 1.00 6.18 170 LEU A O 1
ATOM 1380 N N . MET A 1 171 ? 35.076 2.799 18.202 1.00 6.26 171 MET A N 1
ATOM 1381 C CA . MET A 1 171 ? 34.828 4.247 18.055 1.00 5.98 171 MET A CA 1
ATOM 1382 C C . MET A 1 171 ? 35.743 5.050 18.973 1.00 5.59 171 MET A C 1
ATOM 1383 O O . MET A 1 171 ? 36.311 6.061 18.589 1.00 6.41 171 MET A O 1
ATOM 1388 N N . ASN A 1 172 ? 35.870 4.619 20.230 1.00 6.39 172 ASN A N 1
ATOM 1389 C CA . ASN A 1 172 ? 36.828 5.261 21.113 1.00 6.93 172 ASN A CA 1
ATOM 1390 C C . ASN A 1 172 ? 38.250 5.084 20.648 1.00 6.07 172 ASN A C 1
ATOM 1391 O O . ASN A 1 172 ? 39.068 6.002 20.842 1.00 6.93 172 ASN A 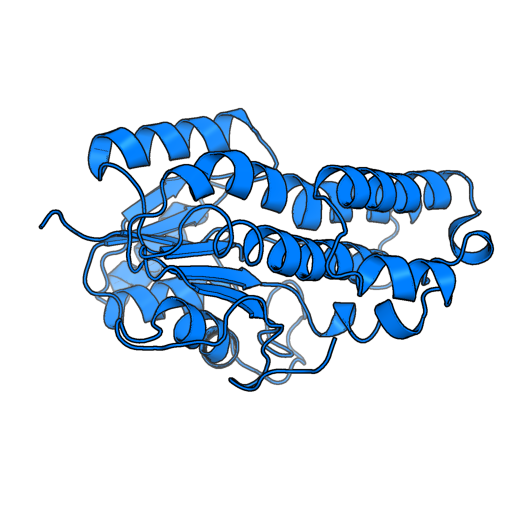O 1
ATOM 1396 N N . LYS A 1 173 ? 38.558 3.949 20.034 1.00 6.33 173 LYS A N 1
ATOM 1397 C CA . LYS A 1 173 ? 39.909 3.779 19.501 1.00 6.01 173 LYS A CA 1
ATOM 1398 C C . LYS A 1 173 ? 40.225 4.789 18.420 1.00 6.05 173 LYS A C 1
ATOM 1399 O O . LYS A 1 173 ? 41.323 5.335 18.395 1.00 6.38 173 LYS A O 1
ATOM 1405 N N . PHE A 1 174 ? 39.268 5.028 17.501 1.00 5.99 174 PHE A N 1
ATOM 1406 C CA . PHE A 1 174 ? 39.523 6.066 16.511 1.00 6.15 174 PHE A CA 1
ATOM 1407 C C . PHE A 1 174 ? 39.891 7.382 17.180 1.00 6.15 174 PHE A C 1
ATOM 1408 O O . PHE A 1 174 ? 40.890 8.049 16.835 1.00 6.45 174 PHE A O 1
ATOM 1416 N N . VAL A 1 175 ? 39.065 7.816 18.117 1.00 5.82 175 VAL A N 1
ATOM 1417 C CA . VAL A 1 175 ? 39.296 9.113 18.762 1.00 6.41 175 VAL A CA 1
ATOM 1418 C C . VAL A 1 175 ? 40.655 9.134 19.450 1.00 6.54 175 VAL A C 1
ATOM 1419 O O . VAL A 1 175 ? 41.434 10.062 19.294 1.00 7.10 175 VAL A O 1
ATOM 1423 N N . GLU A 1 176 ? 40.965 8.103 20.236 1.00 6.16 176 GLU A N 1
ATOM 1424 C CA . GLU A 1 176 ? 42.277 8.044 20.899 1.00 7.00 176 GLU A CA 1
ATOM 1425 C C . GLU A 1 176 ? 43.393 8.010 19.878 1.00 7.05 176 GLU A C 1
ATOM 1426 O O . GLU A 1 176 ? 44.462 8.646 20.121 1.00 7.92 176 GLU A O 1
ATOM 1432 N N . ASP A 1 177 ? 43.222 7.323 18.774 1.00 6.40 177 ASP A N 1
ATOM 1433 C CA . ASP A 1 177 ? 44.270 7.241 17.756 1.00 6.52 177 ASP A CA 1
ATOM 1434 C C . ASP A 1 177 ? 44.525 8.609 17.136 1.00 5.98 177 ASP A C 1
ATOM 1435 O O . ASP A 1 177 ? 45.677 8.963 16.860 1.00 7.47 177 ASP A O 1
ATOM 1440 N N . THR A 1 178 ? 43.494 9.410 16.940 1.00 6.47 178 THR A N 1
ATOM 1441 C CA . THR A 1 178 ? 43.712 10.758 16.439 1.00 6.91 178 THR A CA 1
ATOM 1442 C C . THR A 1 178 ? 44.563 11.567 17.390 1.00 7.25 178 THR A C 1
ATOM 1443 O O . THR A 1 178 ? 45.431 12.339 16.998 1.00 8.37 178 THR A O 1
ATOM 1447 N N . LYS A 1 179 ? 44.314 11.415 18.704 1.00 7.89 179 LYS A N 1
ATOM 1448 C CA . LYS A 1 179 ? 45.092 12.187 19.674 1.00 9.04 179 LYS A CA 1
ATOM 1449 C C . LYS A 1 179 ? 46.550 11.756 19.686 1.00 9.43 179 LYS A C 1
ATOM 1450 O O . LYS A 1 179 ? 47.454 12.550 20.008 1.00 12.24 179 LYS A O 1
ATOM 1456 N N . LYS A 1 180 ? 46.809 10.490 19.378 1.00 7.85 180 LYS A N 1
ATOM 1457 C CA . LYS A 1 180 ? 48.175 9.962 19.320 1.00 7.96 180 LYS A CA 1
ATOM 1458 C C . LYS A 1 180 ? 48.842 10.198 17.970 1.00 8.47 180 LYS A C 1
ATOM 1459 O O . LYS A 1 180 ? 49.991 9.828 17.785 1.00 11.03 180 LYS A O 1
ATOM 1465 N N . GLY A 1 181 ? 48.145 10.800 17.003 1.00 8.60 181 GLY A N 1
ATOM 1466 C CA . GLY A 1 181 ? 48.737 11.063 15.720 1.00 10.30 181 GLY A CA 1
ATOM 1467 C C . GLY A 1 181 ? 48.942 9.805 14.901 1.00 8.75 181 GLY A C 1
ATOM 1468 O O . GLY A 1 181 ? 49.828 9.778 14.040 1.00 11.93 181 GLY A O 1
ATOM 1469 N N . VAL A 1 182 ? 48.105 8.795 15.090 1.00 7.94 182 VAL A N 1
ATOM 1470 C CA . VAL A 1 182 ? 48.341 7.450 14.525 1.00 7.23 182 VAL A CA 1
ATOM 1471 C C . VAL A 1 182 ? 47.141 6.857 13.833 1.00 7.40 182 VAL A C 1
ATOM 1472 O O . VAL A 1 182 ? 47.120 5.701 13.448 1.00 7.83 182 VAL A O 1
ATOM 1476 N N . HIS A 1 183 ? 46.071 7.641 13.667 1.00 7.37 183 HIS A N 1
ATOM 1477 C CA . HIS A 1 183 ? 44.839 7.013 13.154 1.00 6.97 183 HIS A CA 1
ATOM 1478 C C . HIS A 1 183 ? 45.023 6.433 11.761 1.00 7.40 183 HIS A C 1
ATOM 1479 O O . HIS A 1 183 ? 44.548 5.325 11.501 1.00 8.64 183 HIS A O 1
ATOM 1486 N N . GLN A 1 184 ? 45.702 7.107 10.863 1.00 7.82 184 GLN A N 1
ATOM 1487 C CA . GLN A 1 184 ? 45.831 6.527 9.530 1.00 10.05 184 GLN A CA 1
ATOM 1488 C C . GLN A 1 184 ? 46.684 5.270 9.546 1.00 9.27 184 GLN A C 1
ATOM 1489 O O . GLN A 1 184 ? 46.337 4.277 8.919 1.00 9.99 184 GLN A O 1
ATOM 1495 N N . LYS A 1 185 ? 47.764 5.297 10.301 1.00 9.67 185 LYS A N 1
ATOM 1496 C CA . LYS A 1 185 ? 48.631 4.120 10.464 1.00 9.86 185 LYS A CA 1
ATOM 1497 C C . LYS A 1 185 ? 47.857 2.937 11.016 1.00 9.73 185 LYS A C 1
ATOM 1498 O O . LYS A 1 185 ? 48.150 1.780 10.636 1.00 11.92 185 LYS A O 1
ATOM 1504 N N . GLU A 1 186 ? 46.871 3.210 11.883 1.00 7.90 186 GLU A N 1
ATOM 1505 C CA . GLU A 1 186 ? 46.056 2.159 12.467 1.00 9.18 186 GLU A CA 1
ATOM 1506 C C . GLU A 1 186 ? 44.904 1.716 11.584 1.00 9.27 186 GLU A C 1
ATOM 1507 O O . GLU A 1 186 ? 44.116 0.833 11.999 1.00 12.11 186 GLU A O 1
ATOM 1517 N N . GLY A 1 187 ? 44.782 2.260 10.399 1.00 8.57 187 GLY A N 1
ATOM 1518 C CA . GLY A 1 187 ? 43.812 1.833 9.410 1.00 8.73 187 GLY A CA 1
ATOM 1519 C C . GLY A 1 187 ? 42.578 2.671 9.272 1.00 8.27 187 GLY A C 1
ATOM 1520 O O . GLY A 1 187 ? 41.653 2.285 8.557 1.00 8.69 187 GLY A O 1
ATOM 1521 N N . TRP A 1 188 ? 42.509 3.817 9.928 1.00 7.92 188 TRP A N 1
ATOM 1522 C CA . TRP A 1 188 ? 41.335 4.662 9.877 1.00 7.13 188 TRP A CA 1
ATOM 1523 C C . TRP A 1 188 ? 41.348 5.612 8.693 1.00 7.50 188 TRP A C 1
ATOM 1524 O O . TRP A 1 188 ? 42.436 6.012 8.292 1.00 9.16 188 TRP A O 1
ATOM 1535 N N . PRO A 1 189 ? 40.187 6.043 8.217 1.00 7.94 189 PRO A N 1
ATOM 1536 C CA . PRO A 1 189 ? 40.122 7.096 7.235 1.00 8.50 189 PRO A CA 1
ATOM 1537 C C . PRO A 1 189 ? 40.497 8.437 7.853 1.00 7.41 189 PRO A C 1
ATOM 1538 O O . PRO A 1 189 ? 40.575 8.588 9.074 1.00 8.15 189 PRO A O 1
ATOM 1542 N N . SER A 1 190 ? 40.645 9.406 6.954 1.00 7.78 190 SER A N 1
ATOM 1543 C CA . SER A 1 190 ? 40.961 10.759 7.405 1.00 8.40 190 SER A CA 1
ATOM 1544 C C . SER A 1 190 ? 39.771 11.516 7.945 1.00 7.74 190 SER A C 1
ATOM 1545 O O . SER A 1 190 ? 40.001 12.428 8.735 1.00 11.59 190 SER A O 1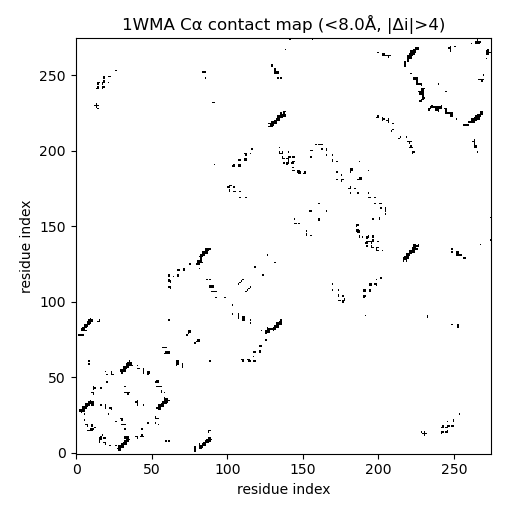
ATOM 1549 N N . SER A 1 191 ? 38.531 11.178 7.559 1.00 7.00 191 SER A N 1
ATOM 1550 C CA . SER A 1 191 ? 37.389 11.982 7.937 1.00 6.31 191 SER A CA 1
ATOM 1551 C C . SER A 1 191 ? 36.797 11.578 9.278 1.00 6.52 191 SER A C 1
ATOM 1552 O O . SER A 1 191 ? 36.227 10.492 9.424 1.00 6.80 191 SER A O 1
ATOM 1555 N N . ALA A 1 192 ? 36.930 12.450 10.260 1.00 6.37 192 ALA A N 1
ATOM 1556 C CA . ALA A 1 192 ? 36.352 12.141 11.573 1.00 6.01 192 ALA A CA 1
ATOM 1557 C C . ALA A 1 192 ? 34.832 12.024 11.480 1.00 6.07 192 ALA A C 1
ATOM 1558 O O . ALA A 1 192 ? 34.247 11.099 12.053 1.00 6.37 192 ALA A O 1
ATOM 1560 N N . TYR A 1 193 ? 34.164 12.973 10.819 1.00 5.80 193 TYR A N 1
ATOM 1561 C CA . TYR A 1 193 ? 32.728 12.886 10.705 1.00 5.78 193 TYR A CA 1
ATOM 1562 C C . TYR A 1 193 ? 32.327 11.560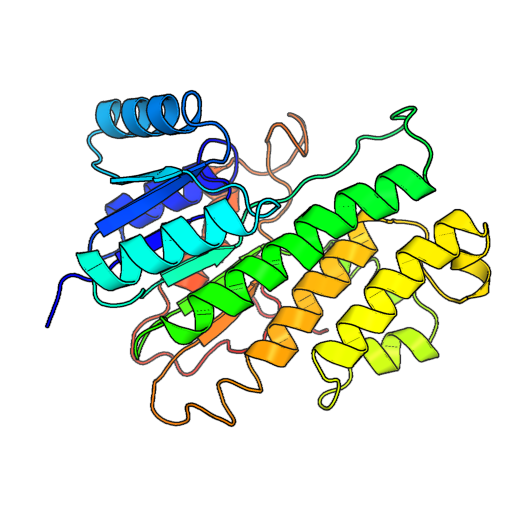 10.071 1.00 5.42 193 TYR A C 1
ATOM 1563 O O . TYR A 1 193 ? 31.374 10.903 10.503 1.00 5.30 193 TYR A O 1
ATOM 1572 N N . GLY A 1 194 ? 33.007 11.191 9.002 1.00 5.15 194 GLY A N 1
ATOM 1573 C CA . GLY A 1 194 ? 32.683 9.942 8.334 1.00 6.21 194 GLY A CA 1
ATOM 1574 C C . GLY A 1 194 ? 32.783 8.741 9.250 1.00 5.73 194 GLY A C 1
ATOM 1575 O O . GLY A 1 194 ? 31.910 7.866 9.225 1.00 5.86 194 GLY A O 1
ATOM 1576 N N . VAL A 1 195 ? 33.796 8.672 10.107 1.00 5.76 195 VAL A N 1
ATOM 1577 C CA . VAL A 1 195 ? 33.911 7.550 11.051 1.00 5.47 195 VAL A CA 1
ATOM 1578 C C . VAL A 1 195 ? 32.760 7.583 12.049 1.00 5.28 195 VAL A C 1
ATOM 1579 O O . VAL A 1 195 ? 32.212 6.525 12.391 1.00 5.17 195 VAL A O 1
ATOM 1583 N N . THR A 1 196 ? 32.348 8.767 12.505 1.00 4.94 196 THR A N 1
ATOM 1584 C CA . THR A 1 196 ? 31.203 8.807 13.444 1.00 4.91 196 THR A CA 1
ATOM 1585 C C . THR A 1 196 ? 29.966 8.209 12.807 1.00 4.95 196 THR A C 1
ATOM 1586 O O . THR A 1 196 ? 29.173 7.545 13.502 1.00 5.61 196 THR A O 1
ATOM 1590 N N . LYS A 1 197 ? 29.805 8.432 11.515 1.00 5.40 197 LYS A N 1
ATOM 1591 C CA . LYS A 1 197 ? 28.616 7.903 10.810 1.00 5.08 197 LYS A CA 1
ATOM 1592 C C . LYS A 1 197 ? 28.775 6.431 10.473 1.00 4.53 197 LYS A C 1
ATOM 1593 O O . LYS A 1 197 ? 27.762 5.724 10.413 1.00 5.23 197 LYS A O 1
ATOM 1599 N N . ILE A 1 198 ? 29.985 5.915 10.280 1.00 5.11 198 ILE A N 1
ATOM 1600 C CA . ILE A 1 198 ? 30.188 4.481 10.323 1.00 5.35 198 ILE A CA 1
ATOM 1601 C C . ILE A 1 198 ? 29.615 3.955 11.622 1.00 5.05 198 ILE A C 1
ATOM 1602 O O . ILE A 1 198 ? 28.858 2.962 11.667 1.00 5.71 198 ILE A O 1
ATOM 1607 N N . GLY A 1 199 ? 29.936 4.596 12.749 1.00 5.56 199 GLY A N 1
ATOM 1608 C CA . GLY A 1 199 ? 29.406 4.176 14.033 1.00 5.00 199 GLY A CA 1
ATOM 1609 C C . GLY A 1 199 ? 27.882 4.143 14.036 1.00 5.40 199 GLY A C 1
ATOM 1610 O O . GLY A 1 199 ? 27.295 3.168 14.499 1.00 5.36 199 GLY A O 1
ATOM 1611 N N . VAL A 1 200 ? 27.221 5.187 13.526 1.00 5.73 200 VAL A N 1
ATOM 1612 C CA . VAL A 1 200 ? 25.759 5.182 13.477 1.00 5.67 200 VAL A CA 1
ATOM 1613 C C . VAL A 1 200 ? 25.226 4.062 12.616 1.00 5.40 200 VAL A C 1
ATOM 1614 O O . VAL A 1 200 ? 24.291 3.360 12.986 1.00 5.60 200 VAL A O 1
ATOM 1618 N N . THR A 1 201 ? 25.804 3.855 11.423 1.00 5.19 201 THR A N 1
ATOM 1619 C CA . THR A 1 201 ? 25.339 2.805 10.556 1.00 5.08 201 THR A CA 1
ATOM 1620 C C . THR A 1 201 ? 25.483 1.408 11.198 1.00 4.85 201 THR A C 1
ATOM 1621 O O . THR A 1 201 ? 24.568 0.601 11.141 1.00 5.80 201 THR A O 1
ATOM 1625 N N . VAL A 1 202 ? 26.662 1.134 11.770 1.00 5.50 202 VAL A N 1
ATOM 1626 C CA . VAL A 1 202 ? 26.904 -0.171 12.352 1.00 5.65 202 VAL A CA 1
ATOM 1627 C C . VAL A 1 202 ? 26.028 -0.368 13.592 1.00 5.30 202 VAL A C 1
ATOM 1628 O O . VAL A 1 202 ? 25.499 -1.451 13.815 1.00 5.83 202 VAL A O 1
ATOM 1632 N N . LEU A 1 203 ? 25.866 0.700 14.389 1.00 5.49 203 LEU A N 1
ATOM 1633 C CA . LEU A 1 203 ? 24.995 0.610 15.551 1.00 4.99 203 LEU A CA 1
ATOM 1634 C C . LEU A 1 203 ? 23.608 0.202 15.112 1.00 4.97 203 LEU A C 1
ATOM 1635 O O . LEU A 1 203 ? 22.932 -0.622 15.759 1.00 5.74 203 LEU A O 1
ATOM 1640 N N . SER A 1 204 ? 23.146 0.762 13.991 1.00 5.39 204 SER A N 1
ATOM 1641 C CA . SER A 1 204 ? 21.834 0.412 13.462 1.00 5.62 204 SER A CA 1
ATOM 1642 C C . SER A 1 204 ? 21.736 -1.069 13.106 1.00 5.71 204 SER A C 1
ATOM 1643 O O . SER A 1 204 ? 20.730 -1.736 13.391 1.00 6.23 204 SER A O 1
ATOM 1646 N N . ARG A 1 205 ? 22.767 -1.598 12.463 1.00 5.91 205 ARG A N 1
ATOM 1647 C CA . ARG A 1 205 ? 22.785 -3.003 12.115 1.00 6.31 205 ARG A CA 1
ATOM 1648 C C . ARG A 1 205 ? 22.732 -3.881 13.370 1.00 5.79 205 ARG A C 1
ATOM 1649 O O . ARG A 1 205 ? 22.009 -4.887 13.412 1.00 7.07 205 ARG A O 1
ATOM 1657 N N . ILE A 1 206 ? 23.518 -3.525 14.379 1.00 6.05 206 ILE A N 1
ATOM 1658 C CA . ILE A 1 206 ? 23.522 -4.285 15.628 1.00 6.17 206 ILE A CA 1
ATOM 1659 C C . ILE A 1 206 ? 22.163 -4.249 16.296 1.00 6.04 206 ILE A C 1
ATOM 1660 O O . ILE A 1 206 ? 21.629 -5.292 16.710 1.00 7.02 206 ILE A O 1
ATOM 1665 N N . HIS A 1 207 ? 21.559 -3.071 16.391 1.00 5.57 207 HIS A N 1
ATOM 1666 C CA . HIS A 1 207 ? 20.266 -2.940 17.047 1.00 6.06 207 HIS A CA 1
ATOM 1667 C C . HIS A 1 207 ? 19.170 -3.647 16.301 1.00 6.61 207 HIS A C 1
ATOM 1668 O O . HIS A 1 207 ? 18.253 -4.227 16.911 1.00 7.66 207 HIS A O 1
ATOM 1675 N N . ALA A 1 208 ? 19.204 -3.632 14.972 1.00 6.43 208 ALA A N 1
ATOM 1676 C CA . ALA A 1 208 ? 18.245 -4.395 14.209 1.00 6.51 208 ALA A CA 1
ATOM 1677 C C . ALA A 1 208 ? 18.356 -5.880 14.497 1.00 7.74 208 ALA A C 1
ATOM 1678 O O . ALA A 1 208 ? 17.348 -6.574 14.634 1.00 8.85 208 ALA A O 1
ATOM 1680 N N A ARG A 1 209 ? 19.599 -6.398 14.523 0.50 7.51 209 ARG A N 1
ATOM 1681 N N B ARG A 1 209 ? 19.589 -6.385 14.620 0.50 8.05 209 ARG A N 1
ATOM 1682 C CA A ARG A 1 209 ? 19.792 -7.838 14.758 0.50 8.16 209 ARG A CA 1
ATOM 1683 C CA B ARG A 1 209 ? 19.747 -7.763 15.081 0.50 8.37 209 ARG A CA 1
ATOM 1684 C C A ARG A 1 209 ? 19.248 -8.207 16.122 0.50 8.05 209 ARG A C 1
ATOM 1685 C C B ARG A 1 209 ? 19.134 -7.940 16.455 0.50 9.84 209 ARG A C 1
ATOM 1686 O O A ARG A 1 209 ? 18.590 -9.237 16.331 0.50 8.31 209 ARG A O 1
ATOM 1687 O O B ARG A 1 209 ? 18.373 -8.861 16.752 0.50 15.00 209 ARG A O 1
ATOM 1702 N N A LYS A 1 210 ? 19.474 -7.375 17.145 0.50 8.12 210 LYS A N 1
ATOM 1703 N N B LYS A 1 210 ? 19.5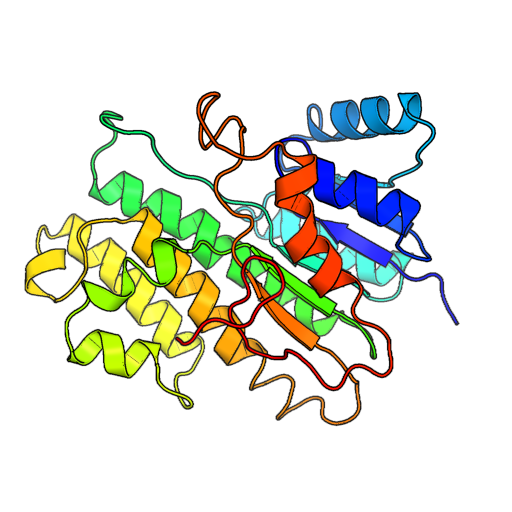09 -7.000 17.340 0.50 8.94 210 LYS A N 1
ATOM 1704 C CA A LYS A 1 210 ? 18.923 -7.717 18.470 0.50 9.32 210 LYS A CA 1
ATOM 1705 C CA B LYS A 1 210 ? 19.048 -7.229 18.709 0.50 10.03 210 LYS A CA 1
ATOM 1706 C C A LYS A 1 210 ? 17.406 -7.673 18.464 0.50 8.63 210 LYS A C 1
ATOM 1707 C C B LYS A 1 210 ? 17.537 -7.239 18.857 0.50 8.82 210 LYS A C 1
ATOM 1708 O O A LYS A 1 210 ? 16.724 -8.499 19.078 0.50 10.62 210 LYS A O 1
ATOM 1709 O O B LYS A 1 210 ? 16.951 -8.103 19.512 0.50 9.95 210 LYS A O 1
ATOM 1720 N N A LEU A 1 211 ? 16.813 -6.694 17.751 0.63 9.03 211 LEU A N 1
ATOM 1721 N N B LEU A 1 211 ? 16.857 -6.275 18.220 0.38 8.53 211 LEU A N 1
ATOM 1722 C CA A LEU A 1 211 ? 15.356 -6.721 17.630 0.63 9.27 211 LEU A CA 1
ATOM 1723 C CA B LEU A 1 211 ? 15.394 -6.208 18.268 0.38 10.16 211 LEU A CA 1
ATOM 1724 C C A LEU A 1 211 ? 14.878 -8.033 17.029 0.63 9.10 211 LEU A C 1
ATOM 1725 C C B LEU A 1 211 ? 14.789 -7.500 17.762 0.38 9.60 211 LEU A C 1
ATOM 1726 O O A LEU A 1 211 ? 13.892 -8.568 17.571 0.63 9.53 211 LEU A O 1
ATOM 1727 O O B LEU A 1 211 ? 13.819 -8.018 18.340 0.38 11.89 211 LEU A O 1
ATOM 1736 N N A SER A 1 212 ? 15.540 -8.508 15.968 0.63 9.53 212 SER A N 1
ATOM 1737 N N B SER A 1 212 ? 15.361 -8.033 16.688 0.38 9.59 212 SER A N 1
ATOM 1738 C CA A SER A 1 212 ? 15.104 -9.764 15.339 0.63 8.61 212 SER A CA 1
ATOM 1739 C CA B SER A 1 212 ? 14.872 -9.289 16.118 0.38 9.64 212 SER A CA 1
ATOM 1740 C C A SER A 1 212 ? 15.310 -10.930 16.303 0.63 9.20 212 SER A C 1
ATOM 1741 C C B SER A 1 212 ? 14.974 -10.410 17.149 0.38 9.64 212 SER A C 1
ATOM 1742 O O A SER A 1 212 ? 14.509 -11.869 16.304 0.63 12.23 212 SER A O 1
ATOM 1743 O O B SER A 1 212 ? 14.117 -11.297 17.212 0.38 13.12 212 SER A O 1
ATOM 1748 N N A GLU A 1 213 ? 16.360 -10.883 17.090 0.63 8.47 213 GLU A N 1
ATOM 1749 N N B GLU A 1 213 ? 16.019 -10.397 17.974 0.38 9.77 213 GLU A N 1
ATOM 1750 C CA A GLU A 1 213 ? 16.737 -11.953 18.001 0.63 9.86 213 GLU A CA 1
ATOM 1751 C CA B GLU A 1 213 ? 16.193 -11.502 18.911 0.38 11.81 213 GLU A CA 1
ATOM 1752 C C A GLU A 1 213 ? 15.863 -11.981 19.236 0.63 9.64 213 GLU A C 1
ATOM 1753 C C B GLU A 1 213 ? 15.310 -11.341 20.138 0.38 11.98 213 GLU A C 1
ATOM 1754 O O A GLU A 1 213 ? 15.402 -13.041 19.684 0.63 9.25 213 GLU A O 1
ATOM 1755 O O B GLU A 1 213 ? 14.768 -12.286 20.708 0.38 18.33 213 GLU A O 1
ATOM 1766 N N A GLN A 1 214 ? 15.644 -10.799 19.782 0.63 9.21 214 GLN A N 1
ATOM 1767 N N B GLN A 1 214 ? 15.182 -10.091 20.572 0.38 11.32 214 GLN A N 1
ATOM 1768 C CA A GLN A 1 214 ? 15.054 -10.649 21.098 0.63 9.61 214 GLN A CA 1
ATOM 1769 C CA B GLN A 1 214 ? 14.506 -9.906 21.845 0.38 11.95 214 GLN A CA 1
ATOM 1770 C C A GLN A 1 214 ? 13.590 -10.222 21.100 0.63 10.51 214 GLN A C 1
ATOM 1771 C C B GLN A 1 214 ? 13.090 -9.364 21.783 0.38 11.13 214 GLN A C 1
ATOM 1772 O O A GLN A 1 214 ? 12.938 -10.365 22.141 0.63 10.20 214 GLN A O 1
ATOM 1773 O O B GLN A 1 214 ? 12.425 -9.331 22.828 0.38 11.74 214 GLN A O 1
ATOM 1784 N N A ARG A 1 215 ? 13.070 -9.715 20.000 0.63 9.30 215 ARG A N 1
ATOM 1785 N N B ARG A 1 215 ? 12.651 -8.978 20.605 0.38 10.47 215 ARG A N 1
ATOM 1786 C CA A ARG A 1 215 ? 11.684 -9.235 19.906 0.63 9.46 215 ARG A CA 1
ATOM 1787 C CA B ARG A 1 215 ? 11.305 -8.464 20.366 0.38 10.54 215 ARG A CA 1
ATOM 1788 C C A ARG A 1 215 ? 11.033 -9.743 18.642 0.63 9.12 215 ARG A C 1
ATOM 1789 C C B ARG A 1 215 ? 10.663 -9.177 19.189 0.38 9.94 215 ARG A C 1
ATOM 1790 O O A ARG A 1 215 ? 10.323 -9.020 17.974 0.63 10.02 215 ARG A O 1
ATOM 1791 O O B ARG A 1 215 ? 9.920 -8.577 18.414 0.38 11.39 215 ARG A O 1
ATOM 1806 N N A LYS A 1 216 ? 11.270 -11.012 18.310 0.63 12.21 216 LYS A N 1
ATOM 1807 N N B LYS A 1 216 ? 10.939 -10.466 19.032 0.38 13.76 216 LYS A N 1
ATOM 1808 C CA A LYS A 1 216 ? 10.519 -11.687 17.259 0.63 16.75 216 LYS A CA 1
ATOM 1809 C CA B LYS A 1 216 ? 10.415 -11.153 17.844 0.38 18.98 216 LYS A CA 1
ATOM 1810 C C A LYS A 1 216 ? 9.031 -11.560 17.618 0.63 17.97 216 LYS A C 1
ATOM 1811 C C B LYS A 1 216 ? 8.895 -11.171 17.832 0.38 20.43 216 LYS A C 1
ATOM 1812 O O A LYS A 1 216 ? 8.541 -11.814 18.718 0.63 19.87 216 LYS A O 1
ATOM 1813 O O B LYS A 1 216 ? 8.229 -11.214 18.874 0.38 19.69 216 LYS A O 1
ATOM 1824 N N . GLY A 1 217 ? 8.281 -11.137 16.630 1.00 20.67 217 GLY A N 1
ATOM 1825 C CA . GLY A 1 217 ? 6.858 -11.029 16.692 1.00 20.43 217 GLY A CA 1
ATOM 1826 C C . GLY A 1 217 ? 6.394 -9.608 16.904 1.00 18.06 217 GLY A C 1
ATOM 1827 O O . GLY A 1 217 ? 5.211 -9.324 16.658 1.00 15.45 217 GLY A O 1
ATOM 1828 N N . ASP A 1 218 ? 7.248 -8.681 17.358 1.00 14.36 218 ASP A N 1
ATOM 1829 C CA . ASP A 1 218 ? 6.787 -7.333 17.660 1.00 11.98 218 ASP A CA 1
ATOM 1830 C C . ASP A 1 218 ? 6.822 -6.408 16.442 1.00 10.73 218 ASP A C 1
ATOM 1831 O O . ASP A 1 218 ? 6.380 -5.281 16.595 1.00 9.92 218 ASP A O 1
ATOM 1836 N N . LYS A 1 219 ? 7.244 -6.878 15.287 1.00 11.28 219 LYS A N 1
ATOM 1837 C CA . LYS A 1 219 ? 7.050 -6.118 14.054 1.00 12.78 219 LYS A CA 1
ATOM 1838 C C . LYS A 1 219 ? 7.680 -4.740 14.098 1.00 10.26 219 LYS A C 1
ATOM 1839 O O . LYS A 1 219 ? 7.215 -3.794 13.446 1.00 11.85 219 LYS A O 1
ATOM 1845 N N . ILE A 1 220 ? 8.820 -4.622 14.788 1.00 9.38 220 ILE A N 1
ATOM 1846 C CA . ILE A 1 220 ? 9.578 -3.372 14.825 1.00 8.32 220 ILE A CA 1
ATOM 1847 C C . ILE A 1 220 ? 10.598 -3.316 13.683 1.00 8.78 220 ILE A C 1
ATOM 1848 O O . ILE A 1 220 ? 11.254 -4.303 13.418 1.00 11.98 220 ILE A O 1
ATOM 1853 N N . LEU A 1 221 ? 10.685 -2.173 13.019 1.00 7.81 221 LEU A N 1
ATOM 1854 C CA . LEU A 1 221 ? 11.650 -1.994 11.946 1.00 7.12 221 LEU A CA 1
ATOM 1855 C C . LEU A 1 221 ? 12.597 -0.858 12.314 1.00 6.67 221 LEU A C 1
ATOM 1856 O O . LEU 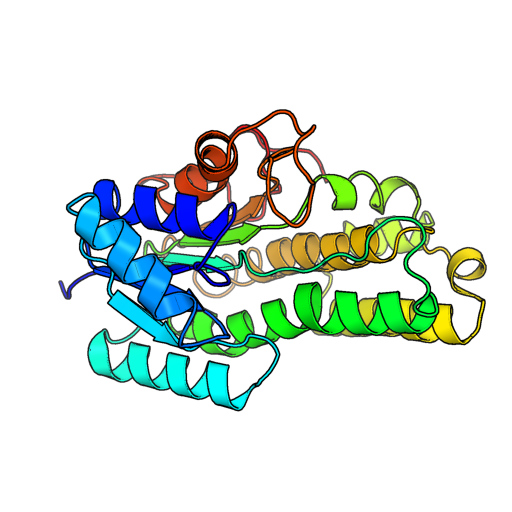A 1 221 ? 12.148 0.186 12.785 1.00 9.01 221 LEU A O 1
ATOM 1861 N N . LEU A 1 222 ? 13.874 -1.058 12.112 1.00 7.04 222 LEU A N 1
ATOM 1862 C CA . LEU A 1 222 ? 14.933 -0.100 12.492 1.00 6.72 222 LEU A CA 1
ATOM 1863 C C . LEU A 1 222 ? 15.917 -0.039 11.338 1.00 6.20 222 LEU A C 1
ATOM 1864 O O . LEU A 1 222 ? 16.448 -1.049 10.901 1.00 7.12 222 LEU A O 1
ATOM 1869 N N . ASN A 1 223 ? 16.203 1.189 10.875 1.00 5.91 223 ASN A N 1
ATOM 1870 C CA . ASN A 1 223 ? 17.109 1.393 9.772 1.00 5.80 223 ASN A CA 1
ATOM 1871 C C . ASN A 1 223 ? 17.950 2.636 9.937 1.00 5.85 223 ASN A C 1
ATOM 1872 O O . ASN A 1 223 ? 17.530 3.561 10.623 1.00 6.59 223 ASN A O 1
ATOM 1877 N N . ALA A 1 224 ? 19.101 2.618 9.243 1.00 6.57 224 ALA A N 1
ATOM 1878 C CA . ALA A 1 224 ? 19.903 3.831 9.093 1.00 6.46 224 ALA A CA 1
ATOM 1879 C C . ALA A 1 224 ? 19.595 4.467 7.737 1.00 6.39 224 ALA A C 1
ATOM 1880 O O . ALA A 1 224 ? 19.169 3.785 6.807 1.00 7.12 224 ALA A O 1
ATOM 1882 N N . CYS A 1 225 ? 19.877 5.757 7.599 1.00 6.70 225 CYS A N 1
ATOM 1883 C CA . CYS A 1 225 ? 19.619 6.406 6.308 1.00 6.37 225 CYS A CA 1
ATOM 1884 C C . CYS A 1 225 ? 20.522 7.613 6.091 1.00 5.88 225 CYS A C 1
ATOM 1885 O O . CYS A 1 225 ? 21.174 8.136 6.968 1.00 6.65 225 CYS A O 1
ATOM 1888 N N . CYS A 1 226 ? 20.522 8.002 4.793 1.00 7.25 226 CYS A N 1
ATOM 1889 C CA . CYS A 1 226 ? 21.083 9.285 4.379 1.00 7.42 226 CYS A CA 1
ATOM 1890 C C . CYS A 1 226 ? 19.942 10.104 3.796 1.00 6.59 226 CYS A C 1
ATOM 1891 O O . CYS A 1 226 ? 19.185 9.614 2.978 1.00 8.29 226 CYS A O 1
ATOM 1894 N N . PRO A 1 227 ? 19.829 11.363 4.230 1.00 6.47 227 PRO A N 1
ATOM 1895 C CA . PRO A 1 227 ? 18.800 12.254 3.680 1.00 6.91 227 PRO A CA 1
ATOM 1896 C C . PRO A 1 227 ? 19.188 12.874 2.347 1.00 6.76 227 PRO A C 1
ATOM 1897 O O . PRO A 1 227 ? 18.356 13.545 1.725 1.00 8.44 227 PRO A O 1
ATOM 1901 N N . GLY A 1 228 ? 20.416 12.664 1.904 1.00 7.23 228 GLY A N 1
ATOM 1902 C CA . GLY A 1 228 ? 20.978 13.372 0.748 1.00 8.03 228 GLY A CA 1
ATOM 1903 C C . GLY A 1 228 ? 21.646 14.651 1.191 1.00 7.27 228 GLY A C 1
ATOM 1904 O O . GLY A 1 228 ? 21.831 14.912 2.379 1.00 8.84 228 GLY A O 1
ATOM 1905 N N . TRP A 1 229 ? 22.075 15.466 0.239 1.00 7.64 229 TRP A N 1
ATOM 1906 C CA . TRP A 1 229 ? 22.783 16.727 0.493 1.00 6.63 229 TRP A CA 1
ATOM 1907 C C . TRP A 1 229 ? 21.771 17.856 0.614 1.00 6.35 229 TRP A C 1
ATOM 1908 O O . TRP A 1 229 ? 21.115 18.197 -0.388 1.00 7.90 229 TRP A O 1
ATOM 1919 N N . VAL A 1 230 ? 21.582 18.387 1.812 1.00 6.99 230 VAL A N 1
ATOM 1920 C CA . VAL A 1 230 ? 20.446 19.225 2.170 1.00 6.51 230 VAL A CA 1
ATOM 1921 C C . VAL A 1 230 ? 20.917 20.601 2.658 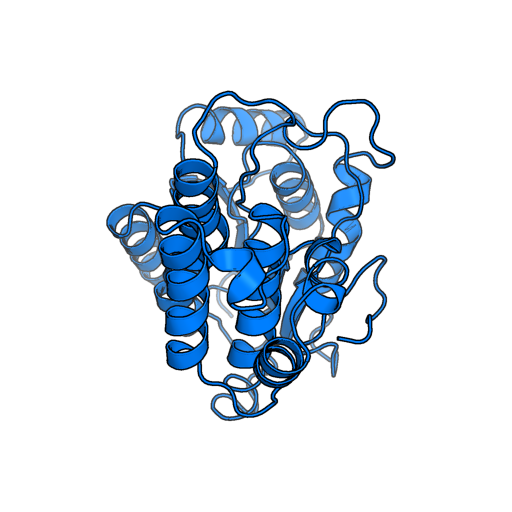1.00 6.57 230 VAL A C 1
ATOM 1922 O O . VAL A 1 230 ? 21.802 20.692 3.515 1.00 6.63 230 VAL A O 1
ATOM 1926 N N . ARG A 1 231 ? 20.238 21.630 2.156 1.00 6.31 231 ARG A N 1
ATOM 1927 C CA . ARG A 1 231 ? 20.522 22.988 2.578 1.00 6.68 231 ARG A CA 1
ATOM 1928 C C . ARG A 1 231 ? 20.072 23.226 4.016 1.00 6.88 231 ARG A C 1
ATOM 1929 O O . ARG A 1 231 ? 18.884 23.336 4.321 1.00 8.19 231 ARG A O 1
ATOM 1937 N N . THR A 1 232 ? 21.035 23.285 4.926 1.00 6.60 232 THR A N 1
ATOM 1938 C CA . THR A 1 232 ? 20.874 23.457 6.346 1.00 6.80 232 THR A CA 1
ATOM 1939 C C . THR A 1 232 ? 22.065 24.230 6.857 1.00 6.75 232 THR A C 1
ATOM 1940 O O . THR A 1 232 ? 23.026 24.474 6.147 1.00 8.19 232 THR A O 1
ATOM 1944 N N . ASP A 1 233 ? 22.035 24.558 8.133 1.00 7.28 233 ASP A N 1
ATOM 1945 C CA . ASP A 1 233 ? 23.206 25.220 8.725 1.00 7.73 233 ASP A CA 1
ATOM 1946 C C . ASP A 1 233 ? 24.415 24.306 8.712 1.00 7.82 233 ASP A C 1
ATOM 1947 O O . ASP A 1 233 ? 25.527 24.816 8.772 1.00 9.54 233 ASP A O 1
ATOM 1952 N N . MET A 1 234 ? 24.230 22.982 8.676 1.00 8.06 234 MET A N 1
ATOM 1953 C CA . MET A 1 234 ? 25.375 22.074 8.624 1.00 7.79 234 MET A CA 1
ATOM 1954 C C . MET A 1 234 ? 26.007 22.084 7.252 1.00 8.13 234 MET A C 1
ATOM 1955 O O . MET A 1 234 ? 27.230 22.208 7.138 1.00 9.85 234 MET A O 1
ATOM 1960 N N . ALA A 1 235 ? 25.209 21.914 6.195 1.00 7.63 235 ALA A N 1
ATOM 1961 C CA . ALA A 1 235 ? 25.753 21.727 4.838 1.00 7.69 235 ALA A CA 1
ATOM 1962 C C . ALA A 1 235 ? 25.932 23.044 4.076 1.00 8.69 235 ALA A C 1
ATOM 1963 O O . ALA A 1 235 ? 26.703 23.083 3.113 1.00 10.39 235 ALA A O 1
ATOM 1965 N N . GLY A 1 236 ? 25.248 24.106 4.496 1.00 9.44 236 GLY A N 1
ATOM 1966 C CA . GLY A 1 236 ? 25.265 25.367 3.805 1.00 9.77 236 GLY A CA 1
ATOM 1967 C C . GLY A 1 236 ? 24.295 25.461 2.636 1.00 10.75 236 GLY A C 1
ATOM 1968 O O . GLY A 1 236 ? 23.569 24.543 2.321 1.00 11.80 236 GLY A O 1
ATOM 1969 N N . PRO A 1 237 ? 24.257 26.654 2.005 1.00 11.51 237 PRO A N 1
ATOM 1970 C CA . PRO A 1 237 ? 23.198 26.977 1.044 1.00 12.17 237 PRO A CA 1
ATOM 1971 C C . PRO A 1 237 ? 23.398 26.460 -0.366 1.00 13.78 237 PRO A C 1
ATOM 1972 O O . PRO A 1 237 ? 22.524 26.612 -1.260 1.00 15.79 237 PRO A O 1
ATOM 1976 N N . LYS A 1 238 ? 24.519 25.828 -0.670 1.00 11.52 238 LYS A N 1
ATOM 1977 C CA . LYS A 1 238 ? 24.753 25.373 -2.027 1.00 13.16 238 LYS A CA 1
ATOM 1978 C C . LYS A 1 238 ? 24.279 23.932 -2.221 1.00 10.49 238 LYS A C 1
ATOM 1979 O O . LYS A 1 238 ? 24.318 23.426 -3.334 1.00 12.06 238 LYS A O 1
ATOM 1985 N N . ALA A 1 239 ? 23.809 23.273 -1.173 1.00 9.10 239 ALA A N 1
ATOM 1986 C CA . ALA A 1 239 ? 23.395 21.876 -1.295 1.00 9.91 239 ALA A CA 1
ATOM 1987 C C . ALA A 1 239 ? 22.161 21.709 -2.182 1.00 9.34 239 ALA A C 1
ATOM 1988 O O . ALA A 1 239 ? 21.359 22.620 -2.440 1.00 10.64 239 ALA A O 1
ATOM 1990 N N . THR A 1 240 ? 21.949 20.519 -2.669 1.00 9.67 240 THR A N 1
ATOM 1991 C CA . THR A 1 240 ? 20.993 20.128 -3.649 1.00 11.36 240 THR A CA 1
ATOM 1992 C C . THR A 1 240 ? 19.541 20.159 -3.194 1.00 8.72 240 THR A C 1
ATOM 1993 O O . THR A 1 240 ? 18.648 20.597 -3.918 1.00 10.73 240 THR A O 1
ATOM 1997 N N . LYS A 1 241 ? 19.276 19.673 -2.020 1.00 7.46 241 LYS A N 1
ATOM 1998 C CA . LYS A 1 241 ? 17.930 19.467 -1.550 1.00 7.34 241 LYS A CA 1
ATOM 1999 C C . LYS A 1 241 ? 17.470 20.524 -0.543 1.00 7.10 241 LYS A C 1
ATOM 2000 O O . LYS A 1 241 ? 18.273 21.024 0.247 1.00 7.64 241 LYS A O 1
ATOM 2006 N N . SER A 1 242 ? 16.169 20.779 -0.545 1.00 7.17 242 SER A N 1
ATOM 2007 C CA . SER A 1 242 ? 15.565 21.505 0.554 1.00 7.10 242 SER A CA 1
ATOM 2008 C C . SER A 1 242 ? 15.402 20.606 1.795 1.00 6.64 242 SER A C 1
ATOM 2009 O O . SER A 1 242 ? 15.464 19.370 1.664 1.00 6.71 242 SER A O 1
ATOM 2012 N N . PRO A 1 243 ? 15.182 21.183 2.967 1.00 6.91 243 PRO A N 1
ATOM 2013 C CA . PRO A 1 243 ? 14.860 20.336 4.131 1.00 7.13 243 PRO A CA 1
ATOM 2014 C C . PRO A 1 243 ? 13.689 19.417 3.891 1.00 6.67 243 PRO A C 1
ATOM 2015 O O . PRO A 1 243 ? 13.686 18.265 4.298 1.00 6.94 243 PRO A O 1
ATOM 2019 N N . GLU A 1 244 ? 12.666 19.907 3.193 1.00 7.51 244 GLU A N 1
ATOM 2020 C CA . GLU A 1 244 ? 11.508 19.097 2.822 1.00 7.50 244 GLU A CA 1
ATOM 2021 C C . GLU A 1 244 ? 11.928 17.872 2.025 1.00 6.59 244 GLU A C 1
ATOM 2022 O O . GLU A 1 244 ? 11.433 16.754 2.270 1.00 7.65 244 GLU A O 1
ATOM 2028 N N . GLU A 1 245 ? 12.785 18.063 1.027 1.00 6.11 245 GLU A N 1
ATOM 2029 C CA . GLU A 1 245 ? 13.267 16.923 0.270 1.00 6.22 245 GLU A CA 1
ATOM 2030 C C . GLU A 1 245 ? 14.122 15.998 1.113 1.00 6.04 245 GLU A C 1
ATOM 2031 O O . GLU A 1 245 ? 14.062 14.765 1.062 1.00 6.80 245 GLU A O 1
ATOM 2037 N N . GLY A 1 246 ? 14.989 16.566 1.962 1.00 6.47 246 GLY A N 1
ATOM 2038 C CA . GLY A 1 246 ? 15.844 15.771 2.843 1.00 7.09 246 GLY A CA 1
ATOM 2039 C C . GLY A 1 246 ? 15.065 14.868 3.804 1.00 6.29 246 GLY A C 1
ATOM 2040 O O . GLY A 1 246 ? 15.523 13.772 4.130 1.00 7.17 246 GLY A O 1
ATOM 2041 N N . ALA A 1 247 ? 13.887 15.350 4.211 1.00 6.60 247 ALA A N 1
ATOM 2042 C CA . ALA A 1 247 ? 13.053 14.619 5.168 1.00 6.82 247 ALA A CA 1
ATOM 2043 C C . ALA A 1 247 ? 12.448 13.361 4.570 1.00 7.28 247 ALA A C 1
ATOM 2044 O O . ALA A 1 247 ? 11.941 12.507 5.312 1.00 7.19 247 ALA A O 1
ATOM 2046 N N . GLU A 1 248 ? 12.380 13.225 3.254 1.00 6.74 248 GLU A N 1
ATOM 2047 C CA . GLU A 1 248 ? 11.549 12.198 2.657 1.00 6.16 248 GLU A CA 1
ATOM 2048 C C . GLU A 1 248 ? 11.965 10.785 3.031 1.00 6.12 248 GLU A C 1
ATOM 2049 O O . GLU A 1 248 ? 11.108 9.968 3.398 1.00 6.76 248 GLU A O 1
ATOM 2055 N N . THR A 1 249 ? 13.248 10.442 2.911 1.00 6.65 249 THR A N 1
ATOM 2056 C CA . THR A 1 249 ? 13.644 9.065 3.273 1.00 6.13 249 THR A CA 1
ATOM 2057 C C . THR A 1 249 ? 13.467 8.829 4.762 1.00 5.91 249 THR A C 1
ATOM 2058 O O . THR A 1 249 ? 12.898 7.786 5.135 1.00 6.75 249 THR A O 1
ATOM 2062 N N . PRO A 1 250 ? 13.890 9.712 5.683 1.00 6.15 250 PRO A N 1
ATOM 2063 C CA . PRO A 1 250 ? 13.622 9.462 7.084 1.00 6.05 250 PRO A CA 1
ATOM 2064 C C . PRO A 1 250 ? 12.132 9.258 7.396 1.00 6.66 250 PRO A C 1
ATOM 2065 O O . PRO A 1 250 ? 11.782 8.377 8.190 1.00 6.64 250 PRO A O 1
ATOM 2069 N N . VAL A 1 251 ? 11.259 10.065 6.801 1.00 6.41 251 VAL A N 1
ATOM 2070 C CA . VAL A 1 251 ? 9.840 9.940 7.081 1.00 6.57 251 VAL A CA 1
ATOM 2071 C C . VAL A 1 251 ? 9.291 8.633 6.509 1.00 6.45 251 VAL A C 1
ATOM 2072 O O . VAL A 1 251 ? 8.504 7.935 7.158 1.00 6.72 251 VAL A O 1
ATOM 2076 N N . TYR A 1 252 ? 9.738 8.274 5.289 1.00 7.06 252 TYR A N 1
ATOM 2077 C CA . TYR A 1 252 ? 9.370 6.965 4.722 1.00 7.31 252 TYR A CA 1
ATOM 2078 C C . TYR A 1 252 ? 9.675 5.854 5.709 1.00 6.39 252 TYR A C 1
ATOM 2079 O O . TYR A 1 252 ? 8.872 4.949 5.959 1.00 7.06 252 TYR A O 1
ATOM 2088 N N . LEU A 1 253 ? 10.890 5.875 6.281 1.00 6.20 253 LEU A N 1
ATOM 2089 C CA . LEU A 1 253 ? 11.322 4.804 7.193 1.00 6.08 253 LEU A CA 1
ATOM 2090 C C . LEU A 1 253 ? 10.588 4.840 8.519 1.00 6.11 253 LEU A C 1
ATOM 2091 O O . LEU A 1 253 ? 10.435 3.771 9.150 1.00 7.40 253 LEU A O 1
ATOM 2096 N N . ALA A 1 254 ? 10.133 5.996 8.941 1.00 6.59 254 ALA A N 1
ATOM 2097 C CA . ALA A 1 254 ? 9.368 6.122 10.169 1.00 6.64 254 ALA A CA 1
ATOM 2098 C C . ALA A 1 254 ? 7.952 5.590 10.056 1.00 6.90 254 ALA A C 1
ATOM 2099 O O . ALA A 1 254 ? 7.362 5.198 11.055 1.00 7.89 254 ALA A O 1
ATOM 2101 N N . LEU A 1 255 ? 7.435 5.623 8.844 1.00 6.61 255 LEU A N 1
ATOM 2102 C CA . LEU A 1 255 ? 6.027 5.377 8.573 1.00 7.77 255 LEU A CA 1
ATOM 2103 C C . LEU A 1 255 ? 5.759 4.123 7.750 1.00 8.24 255 LEU A C 1
ATOM 2104 O O . LEU A 1 255 ? 4.662 3.926 7.255 1.00 10.50 255 LEU A O 1
ATOM 2109 N N . LEU A 1 256 ? 6.737 3.229 7.648 1.00 8.14 256 LEU A N 1
ATOM 2110 C CA . LEU A 1 256 ? 6.573 1.971 6.955 1.00 9.13 256 LEU A CA 1
ATOM 2111 C C . LEU A 1 256 ? 5.308 1.270 7.431 1.00 9.38 256 LEU A C 1
ATOM 2112 O O . LEU A 1 256 ? 5.050 1.244 8.633 1.00 9.21 256 LEU A O 1
ATOM 2117 N N . PRO A 1 257 ? 4.474 0.761 6.545 1.00 10.90 257 PRO A N 1
ATOM 2118 C CA . PRO A 1 257 ? 3.162 0.250 6.977 1.00 12.81 257 PRO A CA 1
ATOM 2119 C C . PRO A 1 257 ? 3.328 -0.920 7.921 1.00 13.05 257 PRO A C 1
ATOM 2120 O O . PRO A 1 257 ? 4.312 -1.657 7.904 1.00 12.79 257 PRO A O 1
ATOM 2124 N N A PRO A 1 258 ? 2.346 -1.091 8.786 0.69 15.12 258 PRO A N 1
ATOM 2125 N N B PRO A 1 258 ? 2.350 -1.099 8.806 0.31 14.96 258 PRO A N 1
ATOM 2126 C CA A PRO A 1 258 ? 2.285 -2.204 9.720 0.69 14.80 258 PRO A CA 1
ATOM 2127 C CA B PRO A 1 258 ? 2.540 -2.102 9.860 0.31 14.66 258 PRO A CA 1
ATOM 2128 C C A PRO A 1 258 ? 2.586 -3.530 9.060 0.69 15.04 258 PRO A C 1
ATOM 2129 C C B PRO A 1 258 ? 2.592 -3.494 9.259 0.31 15.03 258 PRO A C 1
ATOM 2130 O O A PRO A 1 258 ? 3.146 -4.394 9.728 0.69 17.87 258 PRO A O 1
ATOM 2131 O O B PRO A 1 258 ? 2.085 -3.770 8.174 0.31 14.39 258 PRO A O 1
ATOM 2138 N N A ASP A 1 259 ? 2.250 -3.742 7.791 0.69 14.20 259 ASP A N 1
ATOM 2139 N N B ASP A 1 259 ? 3.250 -4.358 10.022 0.31 15.11 259 ASP A N 1
ATOM 2140 C CA A ASP A 1 259 ? 2.488 -5.078 7.238 0.69 14.28 259 ASP A CA 1
ATOM 2141 C CA B ASP A 1 259 ? 3.378 -5.750 9.627 0.31 17.04 259 ASP A CA 1
ATOM 2142 C C A ASP A 1 259 ? 3.811 -5.118 6.476 0.69 17.69 259 ASP A C 1
ATOM 2143 C C B ASP A 1 259 ? 4.390 -5.935 8.505 0.31 14.51 259 ASP A C 1
ATOM 2144 O O A ASP A 1 259 ? 4.066 -6.085 5.764 0.69 19.83 259 ASP A O 1
ATOM 2145 O O B ASP A 1 259 ? 4.644 -7.087 8.179 0.31 23.00 259 ASP A O 1
ATOM 2154 N N A ALA A 1 260 ? 4.676 -4.108 6.613 0.69 16.49 260 ALA A N 1
ATOM 2155 N N B ALA A 1 260 ? 4.942 -4.846 7.979 0.31 12.66 260 ALA A N 1
ATOM 2156 C CA A ALA A 1 260 ? 5.952 -4.137 5.881 0.69 16.70 260 ALA A CA 1
ATOM 2157 C CA B ALA A 1 260 ? 5.990 -4.890 6.970 0.31 16.42 260 ALA A CA 1
ATOM 2158 C C A ALA A 1 260 ? 6.854 -5.224 6.461 0.69 17.30 260 ALA A C 1
ATOM 2159 C C B ALA A 1 260 ? 7.206 -5.666 7.461 0.31 17.11 260 ALA A C 1
ATOM 2160 O O A ALA A 1 260 ? 6.930 -5.388 7.687 0.69 18.99 260 ALA A O 1
ATOM 2161 O O B ALA A 1 260 ? 7.567 -5.642 8.635 0.31 15.59 260 ALA A O 1
ATOM 2164 N N A GLU A 1 261 ? 7.519 -5.970 5.580 0.69 20.88 261 GLU A N 1
ATOM 2165 N N B GLU A 1 261 ? 7.884 -6.393 6.571 0.31 17.53 261 GLU A N 1
ATOM 2166 C CA A GLU A 1 261 ? 8.454 -7.008 6.038 0.69 21.08 261 GLU A CA 1
ATOM 2167 C CA B GLU A 1 261 ? 9.051 -7.166 6.995 0.31 17.55 261 GLU A CA 1
ATOM 2168 C C A GLU A 1 261 ? 9.847 -6.425 6.232 0.69 18.47 261 GLU A C 1
ATOM 2169 C C B GLU A 1 261 ? 10.373 -6.454 6.712 0.31 17.63 261 GLU A C 1
ATOM 2170 O O A GLU A 1 261 ? 10.753 -7.009 6.854 0.69 22.03 261 GLU A O 1
ATOM 2171 O O B GLU A 1 261 ? 11.409 -6.889 7.228 0.31 15.51 261 GLU A O 1
ATOM 2182 N N A GLY A 1 262 ? 9.998 -5.223 5.666 0.69 16.37 262 GLY A N 1
ATOM 2183 N N B GLY A 1 262 ? 10.304 -5.400 5.904 0.31 15.41 262 GLY A N 1
ATOM 2184 C CA A GLY A 1 262 ? 11.239 -4.516 5.709 0.69 12.70 262 GLY A CA 1
ATOM 2185 C CA B GLY A 1 262 ? 11.458 -4.685 5.429 0.31 13.54 262 GLY A CA 1
ATOM 2186 C C A GLY A 1 262 ? 11.165 -3.168 5.014 0.69 12.68 262 GLY A C 1
ATOM 2187 C C B GLY A 1 262 ? 11.221 -3.250 5.000 0.31 13.28 262 GLY A C 1
ATOM 2188 O O A GLY A 1 262 ? 10.064 -2.775 4.598 0.69 17.69 262 GLY A O 1
ATOM 2189 O O B GLY A 1 262 ? 10.069 -2.865 4.769 0.31 13.71 262 GLY A O 1
ATOM 2190 N N . PRO A 1 263 ? 12.274 -2.441 4.853 1.00 10.32 263 PRO A N 1
ATOM 2191 C CA . PRO A 1 263 ? 13.636 -2.830 5.228 1.00 9.29 263 PRO A CA 1
ATOM 2192 C C . PRO A 1 263 ? 13.853 -2.876 6.733 1.00 9.31 263 PRO A C 1
ATOM 2193 O O . PRO A 1 263 ? 13.091 -2.227 7.474 1.00 9.05 263 PRO A O 1
ATOM 2197 N N . HIS A 1 264 ? 14.799 -3.691 7.151 1.00 9.55 264 HIS A N 1
ATOM 2198 C CA . HIS A 1 264 ? 15.185 -3.807 8.540 1.00 8.33 264 HIS A CA 1
ATOM 2199 C C . HIS A 1 264 ? 16.681 -3.992 8.615 1.00 9.10 264 HIS A C 1
ATOM 2200 O O . HIS A 1 264 ? 17.267 -4.852 7.965 1.00 9.98 264 HIS A O 1
ATOM 2207 N N . GLY A 1 265 ? 17.347 -3.169 9.399 1.00 8.21 265 GLY A N 1
ATOM 2208 C CA . GLY A 1 265 ? 18.778 -3.278 9.527 1.00 7.63 265 GLY A CA 1
ATOM 2209 C C . GLY A 1 265 ? 19.517 -2.756 8.306 1.00 7.95 265 GLY A C 1
ATOM 2210 O O . GLY A 1 265 ? 20.707 -3.090 8.128 1.00 9.18 265 GLY A O 1
ATOM 2211 N N . GLN A 1 266 ? 18.882 -1.986 7.456 1.00 7.69 266 GLN A N 1
ATOM 2212 C CA . GLN A 1 266 ? 19.524 -1.537 6.230 1.00 7.74 266 GLN A CA 1
ATOM 2213 C C . GLN A 1 266 ? 20.023 -0.113 6.330 1.00 7.02 266 GLN A C 1
ATOM 2214 O O . GLN A 1 266 ? 19.597 0.610 7.230 1.00 8.31 266 GLN A O 1
ATOM 2220 N N . PHE A 1 267 ? 20.856 0.284 5.383 1.00 8.12 267 PHE A N 1
ATOM 2221 C CA . PHE A 1 267 ? 21.253 1.653 5.096 1.00 7.37 267 PHE A CA 1
ATOM 2222 C C . PHE A 1 267 ? 20.454 2.065 3.876 1.00 6.48 267 PHE A C 1
ATOM 2223 O O . PHE A 1 267 ? 20.631 1.458 2.813 1.00 8.09 267 PHE A O 1
ATOM 2231 N N . VAL A 1 268 ? 19.638 3.113 3.984 1.00 7.19 268 VAL A N 1
ATOM 2232 C CA . VAL A 1 268 ? 18.706 3.542 2.940 1.00 6.92 268 VAL A CA 1
ATOM 2233 C C . VAL A 1 268 ? 18.951 4.985 2.517 1.00 7.80 268 VAL A C 1
ATOM 2234 O O . VAL A 1 268 ? 19.115 5.869 3.341 1.00 7.61 268 VAL A O 1
ATOM 2238 N N . SER A 1 269 ? 18.963 5.187 1.184 1.00 8.60 269 SER A N 1
ATOM 2239 C CA . SER A 1 269 ? 19.084 6.521 0.616 1.00 10.26 269 SER A CA 1
ATOM 2240 C C . SER A 1 269 ? 18.132 6.619 -0.544 1.00 10.32 269 SER A C 1
ATOM 2241 O O . SER A 1 269 ? 18.029 5.648 -1.328 1.00 10.80 269 SER A O 1
ATOM 2244 N N . GLU A 1 270 ? 17.456 7.741 -0.726 1.00 9.89 270 GLU A N 1
ATOM 2245 C CA . GLU A 1 270 ? 16.498 7.854 -1.807 1.00 10.15 270 GLU A CA 1
ATOM 2246 C C . GLU A 1 270 ? 15.493 6.706 -1.768 1.00 9.76 270 GLU A C 1
ATOM 2247 O O . GLU A 1 270 ? 15.099 6.193 -2.813 1.00 12.52 270 GLU A O 1
ATOM 2253 N N . LYS A 1 271 ? 15.077 6.278 -0.606 1.00 10.13 271 LYS A N 1
ATOM 2254 C CA . LYS A 1 271 ? 14.109 5.193 -0.363 1.00 9.97 271 LYS A CA 1
ATOM 2255 C C . LYS A 1 271 ? 14.608 3.845 -0.830 1.00 10.94 271 LYS A C 1
ATOM 2256 O O . LYS A 1 271 ? 13.843 2.858 -0.845 1.00 13.74 271 LYS A O 1
ATOM 2262 N N . ARG A 1 272 ? 15.882 3.708 -1.158 1.00 11.36 272 ARG A N 1
ATOM 2263 C CA . ARG A 1 272 ? 16.487 2.498 -1.686 1.00 12.05 272 ARG A CA 1
ATOM 2264 C C . ARG A 1 272 ? 17.602 1.961 -0.789 1.00 12.89 272 ARG A C 1
ATOM 2265 O O . ARG A 1 272 ? 18.400 2.702 -0.280 1.00 10.66 272 ARG A O 1
ATOM 2273 N N . VAL A 1 273 ? 17.605 0.648 -0.626 1.00 11.29 273 VAL A N 1
ATOM 2274 C CA . VAL A 1 273 ? 18.628 -0.003 0.182 1.00 11.48 273 VAL A CA 1
ATOM 2275 C C . VAL A 1 273 ? 19.974 0.010 -0.526 1.00 12.63 273 VAL A C 1
ATOM 2276 O O . VAL A 1 273 ? 20.046 -0.384 -1.693 1.00 16.10 273 VAL A O 1
ATOM 2280 N N . GLU A 1 274 ? 21.013 0.461 0.150 1.00 13.34 274 GLU A N 1
ATOM 2281 C CA . GLU A 1 274 ? 22.408 0.499 -0.293 1.00 14.92 274 GLU A CA 1
ATOM 2282 C C . GLU A 1 274 ? 23.163 -0.676 0.289 1.00 13.71 274 GLU A C 1
ATOM 2283 O O . GLU A 1 274 ? 22.961 -1.058 1.453 1.00 15.74 274 GLU A O 1
ATOM 2289 N N . GLN A 1 275 ? 24.107 -1.233 -0.456 1.00 14.05 275 GLN A N 1
ATOM 2290 C CA . GLN A 1 275 ? 24.957 -2.260 0.070 1.00 16.70 275 GLN A CA 1
ATOM 2291 C C . GLN A 1 275 ? 25.968 -1.623 1.039 1.00 13.89 275 GLN A C 1
ATOM 2292 O O . GLN A 1 275 ? 26.542 -0.554 0.842 1.00 19.91 275 GLN A O 1
ATOM 2298 N N . TRP A 1 276 ? 26.155 -2.354 2.142 1.00 11.71 276 TRP A N 1
ATOM 2299 C CA . TRP A 1 276 ? 27.127 -1.974 3.158 1.00 10.21 276 TRP A CA 1
ATOM 2300 C C . TRP A 1 276 ? 28.359 -2.845 3.018 1.00 10.75 276 TRP A C 1
ATOM 2301 O O . TRP A 1 276 ? 29.390 -2.289 2.630 1.00 16.28 276 TRP A O 1
#

Nearest PDB structures (foldseek):
  3bhj-assembly1_A  TM=1.002E+00  e=1.619E-57  Homo sapiens
  2pfg-assembly1_A  TM=9.979E-01  e=2.521E-55  Homo sapiens
  1n5d-assembly1_A  TM=9.965E-01  e=6.743E-50  Sus scrofa
  2hrb-assembly1_A  TM=9.628E-01  e=2.545E-43  Homo sapiens
  3v2g-assembly1_A  TM=7.962E-01  e=1.953E-15  Sinorhizobium meliloti 1021

CATH classification: 3.40.50.720

Radius of gyration: 17.81 Å; Cα contacts (8 Å, |Δi|>4): 550; chains: 1; bounding box: 54×41×36 Å

Secondary structure (DSSP, 8-state):
-PPPEEEESS-SSHHHHHHHHHHHHHSSSEEEEEESSHHHHHHHHHHHHHTT---EEEE--TT-HHHHHHHHHHHHHHHSSEEEEEE-----PPTT--S-HHHHHHHHHIIIIIIHHHHHHHHGGGEEEEEEEEEE--HHHHHHHHTS-HHHHHHHH-SS--HHHHHHHHHHHHHHHHTT-TTTTT--S-HHHHHHHHHHHHHHHHHHHHHHH-TTS--EEEEEE--SB-STTT-TT-SB-HHHHTHHHHHHHS--TT-----S-EEETTEEEP-

GO terms:
  GO:0042373 vitamin K metabolic process (P, IDA)
  GO:0016616 oxidoreductase activity, acting on the CH-OH group of donors, NAD or NADP as acceptor (F, IDA)
  GO:0004090 carbonyl reductase (NADPH) activity (F, IDA)
  GO:0006805 xenobiotic metabolic process (P, IDA)
  GO:0008211 glucocorticoid metabolic process (P, IDA)
  GO:0008106 alcohol dehydrogenase (NADP+) activity (F, EXP)
  GO:0004090 carbonyl reductase (NADPH) activity (F, EXP)
  GO:0160163 S-nitrosoglutathione reductase (NADPH) activity (F, EXP)
  GO:0047021 15-hydroxyprostaglandin dehydrogenase (NADP+) activity (F, EXP)
  GO:0050221 prostaglandin E2 9-reductase activity (F, EXP)
  GO:0004090 carbonyl reductase (NADPH) activity (F, TAS)
  GO:0005829 cytosol (C, TAS)
  GO:0046457 prostanoid biosynthetic process (P, TAS)
  GO:0005515 protein binding (F, IPI)
  GO:0005829 cytosol (C, IDA)
  GO:0016655 oxidoreductase activity, acting on NAD(P)H, quinone or similar compound as acceptor (F, IDA)
  GO:2000379 positive regulation of reactive oxygen species metabolic process (P, IDA)
  GO:0030855 epithelial cell differentiation (P, IEP)
  GO:1903561 extracellular vesicle (C, HDA)
  GO:0070062 extracellular exosome (C, HDA)

InterPro domains:
  IPR002347 Short-chain dehydrogenase/reductase SDR [PF00106] (7-146)
  IPR002347 Short-chain dehydrogenase/reductase SDR [PR00080] (82-93)
  IPR002347 Short-chain dehydrogenase/reductase SDR [PR00080] (133-141)
  IPR002347 Short-chain dehydrogenase/reductase SDR [PR00080] (194-213)
  IPR002347 Short-chain dehydrogenase/reductase SDR [PR00081] (7-24)
  IPR002347 Short-chain dehydrogenase/reductase SDR [PR00081] (82-93)
  IPR002347 Short-chain dehydrogenase/reductase SDR [PR00081] (127-143)
  IPR002347 Short-chain dehydrogenase/reductase SDR [PR00081] (194-213)
  IPR002347 Short-chain dehydrogenase/reductase SDR [PR00081] (219-236)
  IPR020904 Short-chain dehydrogenase/reductase, conserved site [PS00061] (181-209)
  IPR036291 NAD(P)-binding domain superfamily [SSF51735] (3-270)
  IPR045313 Carbonyl reductase [NADPH] 1-like [cd05324] (6-277)

B-factor: mean 12.47, std 9.35, range [2.52, 91.07]